Protein AF-A0A813HMQ7-F1 (afdb_monomer_lite)

Radius of gyration: 34.92 Å; chains: 1; bounding box: 78×95×83 Å

InterPro domains:
  IPR036861 Endochitinase-like superfamily [SSF57016] (197-220)

pLDDT: mean 79.93, std 20.36, range [32.44, 97.94]

Foldseek 3Di:
DDDDDDDDDDDDDPVVVVVVVVVVVVVVVVVVVCVVDVPPPPPDDDDPDPDVVVVVVVVVVVVVVVVVVVVVVVVVVVVVVVVVVVVVVVVVVVVVVVVVVVVVVPDDDDDDDDDDDDDDDDDDDDDDDDPDPPPPPPPDDPVNVVVVLVVLVVVVCVQQVQDPVVRDGHLAGPVQFWAVPGQADPVRHTRAADQQFAFQKQAPVRGTGDDCNRPVDPRMDGCVVFWDKAWDFKAFDFAQFAAPAFQFFQFLDDPSRSQVVLSVDNQAGQKKKAFPVCSRVGITGHGHPTDTDPDGHNRITIIGTDIDIGGDPDPPD

Sequence (317 aa):
MSMPVSAGCPRPGFRSFVALAAFMLLSVTWMVRQMANPEQSAGAFGGSLQSVDRALVELALERYKSLSRNVTARVGAAEKALQELQRRQAEVQKQTLAQQKAQSQLAPQPPQQPQEEKAGSGVAEDPDGGDQGADDEPEETDEERAKRQEAEEQEQRSLIHYEESSKKFRRWRGDYKCGDRVPLLPDAEAVECEPGFAAPCCSALGWCGRSAAHCSCEMCTDYRSKVQISFQSVKLVSEFRECETIAEHLGELEPEACARKAMETPQCGRNIMYSKDYPHWGCRCCALDTPAGDDEKPSWNVYEYQVAVEPLAQDAS

Structure (mmCIF, N/CA/C/O backbone):
data_AF-A0A813HMQ7-F1
#
_entry.id   AF-A0A813HMQ7-F1
#
loop_
_atom_site.group_PDB
_atom_site.id
_atom_site.type_symbol
_atom_site.label_atom_id
_atom_site.label_alt_id
_atom_site.label_comp_id
_atom_site.label_asym_id
_atom_site.label_entity_id
_atom_site.label_seq_id
_atom_site.pdbx_PDB_ins_code
_atom_site.Cartn_x
_atom_site.Cartn_y
_atom_site.Cartn_z
_atom_site.occupancy
_atom_site.B_iso_or_equiv
_atom_site.auth_seq_id
_atom_site.auth_comp_id
_atom_site.auth_asym_id
_atom_site.auth_atom_id
_atom_site.pdbx_PDB_model_num
ATOM 1 N N . MET A 1 1 ? -57.328 -39.505 35.390 1.00 41.59 1 MET A N 1
ATOM 2 C CA . MET A 1 1 ? -56.371 -39.812 34.308 1.00 41.59 1 MET A CA 1
ATOM 3 C C . MET A 1 1 ? -55.142 -40.401 34.970 1.00 41.59 1 MET A C 1
ATOM 5 O O . MET A 1 1 ? -54.502 -39.719 35.757 1.00 41.59 1 MET A O 1
ATOM 9 N N . SER A 1 2 ? -54.946 -41.700 34.781 1.00 36.22 2 SER A N 1
ATOM 10 C CA . SER A 1 2 ? -53.966 -42.522 35.493 1.00 36.22 2 SER A CA 1
ATOM 11 C C . SER A 1 2 ? -52.613 -42.473 34.785 1.00 36.22 2 SER A C 1
AT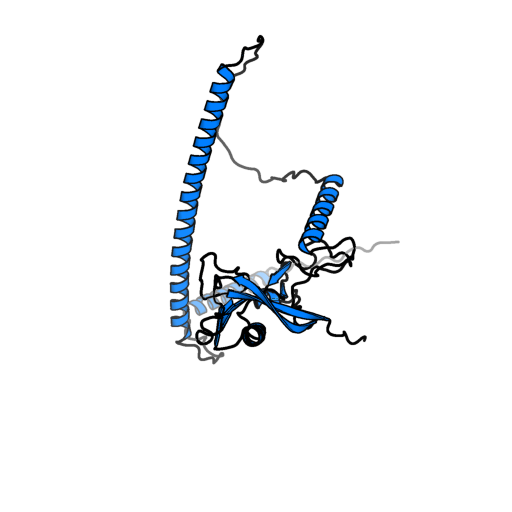OM 13 O O . SER A 1 2 ? -52.567 -42.603 33.565 1.00 36.22 2 SER A O 1
ATOM 15 N N . MET A 1 3 ? -51.523 -42.308 35.536 1.00 36.47 3 MET A N 1
ATOM 16 C CA . MET A 1 3 ? -50.158 -42.481 35.026 1.00 36.47 3 MET A CA 1
ATOM 17 C C . MET A 1 3 ? -49.743 -43.960 35.093 1.00 36.47 3 MET A C 1
ATOM 19 O O . MET A 1 3 ? -50.083 -44.622 36.077 1.00 36.47 3 MET A O 1
ATOM 23 N N . PRO A 1 4 ? -49.003 -44.493 34.104 1.00 51.09 4 PRO A N 1
ATOM 24 C CA . PRO A 1 4 ? -48.442 -45.834 34.186 1.00 51.09 4 PRO A CA 1
ATOM 25 C C . PRO A 1 4 ? -47.066 -45.854 34.869 1.00 51.09 4 PRO A C 1
ATOM 27 O O . PRO A 1 4 ? -46.258 -44.935 34.746 1.00 51.09 4 PRO A O 1
ATOM 30 N N . VAL A 1 5 ? -46.825 -46.960 35.572 1.00 44.75 5 VAL A N 1
ATOM 31 C CA . VAL A 1 5 ? -45.614 -47.323 36.316 1.00 44.75 5 VAL A CA 1
ATOM 32 C C . VAL A 1 5 ? -44.798 -48.364 35.526 1.00 44.75 5 VAL A C 1
ATOM 34 O O . VAL A 1 5 ? -45.372 -49.307 34.997 1.00 44.75 5 VAL A O 1
ATOM 37 N N . SER A 1 6 ? -43.465 -48.213 35.583 1.00 44.56 6 SER A N 1
ATOM 38 C CA . SER A 1 6 ? -42.361 -49.190 35.407 1.00 44.56 6 SER A CA 1
ATOM 39 C C . SER A 1 6 ? -42.066 -49.883 34.066 1.00 44.56 6 SER A C 1
ATOM 41 O O . SER A 1 6 ? -42.862 -50.659 33.553 1.00 44.56 6 SER A O 1
ATOM 43 N N . ALA A 1 7 ? -40.780 -49.822 33.686 1.00 41.97 7 ALA A N 1
ATOM 44 C CA . ALA A 1 7 ? -39.969 -51.009 33.378 1.00 41.97 7 ALA A CA 1
ATOM 45 C C . ALA A 1 7 ? -38.485 -50.741 33.718 1.00 41.97 7 ALA A C 1
ATOM 47 O O . ALA A 1 7 ? -37.884 -49.797 33.211 1.00 41.97 7 ALA A O 1
ATOM 48 N N . GLY A 1 8 ? -37.909 -51.545 34.620 1.00 41.19 8 GLY A N 1
ATOM 49 C CA . GLY A 1 8 ? -36.503 -51.474 35.029 1.00 41.19 8 GLY A CA 1
ATOM 50 C C . GLY A 1 8 ? -35.562 -52.222 34.078 1.00 41.19 8 GLY A C 1
ATOM 51 O O . GLY A 1 8 ? -35.924 -53.254 33.518 1.00 41.19 8 GLY A O 1
ATOM 52 N N . CYS A 1 9 ? -34.337 -51.714 33.924 1.00 38.69 9 CYS A N 1
ATOM 53 C CA . CYS A 1 9 ? -33.264 -52.361 33.162 1.00 38.69 9 CYS A CA 1
ATOM 54 C C . CYS A 1 9 ? -32.618 -53.532 33.938 1.00 38.69 9 CYS A C 1
ATOM 56 O O . CYS A 1 9 ? -32.376 -53.407 35.143 1.00 38.69 9 CYS A O 1
ATOM 58 N N . PRO A 1 10 ? -32.264 -54.648 33.269 1.00 52.12 10 PRO A N 1
ATOM 59 C CA . PRO A 1 10 ? -31.581 -55.776 33.897 1.00 52.12 10 PRO A CA 1
ATOM 60 C C . PRO A 1 10 ? -30.082 -55.496 34.103 1.00 52.12 10 PRO A C 1
ATOM 62 O O . PRO A 1 10 ? -29.404 -54.947 33.235 1.00 52.12 10 PRO A O 1
ATOM 65 N N . ARG A 1 11 ? -29.544 -55.918 35.256 1.00 54.97 11 ARG A N 1
ATOM 66 C CA . ARG A 1 11 ? -28.102 -55.887 35.556 1.00 54.97 11 ARG A CA 1
ATOM 67 C C . ARG A 1 11 ? -27.363 -57.000 34.789 1.00 54.97 11 ARG A C 1
ATOM 69 O O . ARG A 1 11 ? -27.799 -58.150 34.861 1.00 54.97 11 ARG A O 1
ATOM 76 N N . PRO A 1 12 ? -26.235 -56.716 34.113 1.00 47.91 12 PRO A N 1
ATOM 77 C CA . PRO A 1 12 ? -25.454 -57.735 33.418 1.00 47.91 12 PRO A CA 1
ATOM 78 C C . PRO A 1 12 ? -24.676 -58.619 34.406 1.00 47.91 12 PRO A C 1
ATOM 80 O O . PRO A 1 12 ? -24.060 -58.141 35.358 1.00 47.91 12 PRO A O 1
ATOM 83 N N . GLY A 1 13 ? -24.735 -59.933 34.179 1.00 52.22 13 GLY A N 1
ATOM 84 C CA . GLY A 1 13 ? -24.139 -60.952 35.038 1.00 52.22 13 GLY A CA 1
ATOM 85 C C . GLY A 1 13 ? -22.612 -61.058 34.939 1.00 52.22 13 GLY A C 1
ATOM 86 O O . GLY A 1 13 ? -21.992 -60.749 33.923 1.00 52.22 13 GLY A O 1
ATOM 87 N N . PHE A 1 14 ? -22.026 -61.605 36.005 1.00 54.59 14 PHE A N 1
ATOM 88 C CA . PHE A 1 14 ? -20.596 -61.820 36.283 1.00 54.59 14 PHE A CA 1
ATOM 89 C C . PHE A 1 14 ? -19.779 -62.507 35.159 1.00 54.59 14 PHE A C 1
ATOM 91 O O . PHE A 1 14 ? -18.553 -62.448 35.148 1.00 54.59 14 PHE A O 1
ATOM 98 N N . ARG A 1 15 ? -20.437 -63.118 34.164 1.00 52.56 15 ARG A N 1
ATOM 99 C CA . ARG A 1 15 ? -19.788 -63.745 32.999 1.00 52.56 15 ARG A CA 1
ATOM 100 C C . ARG A 1 15 ? -19.230 -62.739 31.977 1.00 52.56 15 ARG A C 1
ATOM 102 O O . ARG A 1 15 ? -18.288 -63.087 31.272 1.00 52.56 15 ARG A O 1
ATOM 109 N N . SER A 1 16 ? -19.727 -61.497 31.935 1.00 52.88 16 SER A N 1
ATOM 110 C CA . SER A 1 16 ? -19.193 -60.456 31.032 1.00 52.88 16 SER A CA 1
ATOM 111 C C . SER A 1 16 ? -17.840 -59.891 31.475 1.00 52.88 16 SER A C 1
ATOM 113 O O . SER A 1 16 ? -17.049 -59.481 30.629 1.00 52.88 16 SER A O 1
ATOM 115 N N . PHE A 1 17 ? -17.530 -59.912 32.775 1.00 51.06 17 PHE A N 1
ATOM 116 C CA . PHE A 1 17 ? -16.261 -59.380 33.286 1.00 51.06 17 PHE A CA 1
ATOM 117 C C . PHE A 1 17 ? -15.058 -60.271 32.945 1.00 51.06 17 PHE A C 1
ATOM 119 O O . PHE A 1 17 ? -13.977 -59.761 32.662 1.00 51.06 17 PHE A O 1
ATOM 126 N N . VAL A 1 18 ? -15.248 -61.593 32.883 1.00 56.41 18 VAL A N 1
ATOM 127 C CA . VAL A 1 18 ? -14.176 -62.539 32.520 1.00 56.41 18 VAL A CA 1
ATOM 128 C C . VAL A 1 18 ? -13.819 -62.436 31.030 1.00 56.41 18 VAL A C 1
ATOM 130 O O . VAL A 1 18 ? -12.646 -62.514 30.669 1.00 56.41 18 VAL A O 1
ATOM 133 N N . ALA A 1 19 ? -14.806 -62.186 30.163 1.00 54.59 19 ALA A N 1
ATOM 134 C CA . ALA A 1 19 ? -14.583 -62.012 28.726 1.00 54.59 19 ALA A CA 1
ATOM 135 C C . ALA A 1 19 ? -13.843 -60.701 28.392 1.00 54.59 19 ALA A C 1
ATOM 137 O O . ALA A 1 19 ? -12.957 -60.697 27.538 1.00 54.59 19 ALA A O 1
ATOM 138 N N . LEU A 1 20 ? -14.153 -59.607 29.099 1.00 56.75 20 LEU A N 1
ATOM 139 C CA . LEU A 1 20 ? -13.466 -58.318 28.936 1.00 56.75 20 LEU A CA 1
ATOM 140 C C . LEU A 1 20 ? -12.012 -58.365 29.427 1.00 56.75 20 LEU A C 1
ATOM 142 O O . LEU A 1 20 ? -11.123 -57.838 28.760 1.00 56.75 20 LEU A O 1
ATOM 146 N N . ALA A 1 21 ? -11.747 -59.050 30.543 1.00 57.91 21 ALA A N 1
ATOM 147 C CA . ALA A 1 21 ? -10.385 -59.227 31.048 1.00 57.91 21 ALA A CA 1
ATOM 148 C C . ALA A 1 21 ? -9.514 -60.072 30.096 1.00 57.91 21 ALA A C 1
ATOM 150 O O . ALA A 1 21 ? -8.348 -59.745 29.874 1.00 57.91 21 ALA A O 1
ATOM 151 N N . ALA A 1 22 ? -10.084 -61.111 29.473 1.00 60.72 22 ALA A N 1
ATOM 152 C CA . ALA A 1 22 ? -9.379 -61.925 28.481 1.00 60.72 22 ALA A CA 1
ATOM 153 C C . ALA A 1 22 ? -9.042 -61.135 27.200 1.00 60.72 22 ALA A C 1
ATOM 155 O O . ALA A 1 22 ? -7.941 -61.274 26.668 1.00 60.72 22 ALA A O 1
ATOM 156 N N . PHE A 1 23 ? -9.942 -60.259 26.738 1.00 64.88 23 PHE A N 1
ATOM 157 C CA . PHE A 1 23 ? -9.689 -59.392 25.580 1.00 64.88 23 PHE A CA 1
ATOM 158 C C . PHE A 1 23 ? -8.594 -58.351 25.844 1.00 64.88 23 PHE A C 1
ATOM 160 O O . PHE A 1 23 ? -7.748 -58.127 24.981 1.00 64.88 23 PHE A O 1
ATOM 167 N N . MET A 1 24 ? -8.565 -57.763 27.043 1.00 67.62 24 MET A N 1
ATOM 168 C CA . MET A 1 24 ? -7.529 -56.798 27.433 1.00 67.62 24 MET A CA 1
ATOM 169 C C . MET A 1 24 ? -6.143 -57.446 27.554 1.00 67.62 24 MET A C 1
ATOM 171 O O . MET A 1 24 ? -5.141 -56.859 27.158 1.00 67.62 24 MET A O 1
ATOM 175 N N . LEU A 1 25 ? -6.056 -58.686 28.043 1.00 67.88 25 LEU A N 1
ATOM 176 C CA . LEU A 1 25 ? -4.776 -59.399 28.119 1.00 67.88 25 LEU A CA 1
ATOM 177 C C . LEU A 1 25 ? -4.261 -59.821 26.730 1.00 67.88 25 LEU A C 1
ATOM 179 O O . LEU A 1 25 ? -3.053 -59.790 26.479 1.00 67.88 25 LEU A O 1
ATOM 183 N N . LEU A 1 26 ? -5.160 -60.158 25.800 1.00 68.62 26 LEU A N 1
ATOM 184 C CA . LEU A 1 26 ? -4.798 -60.475 24.414 1.00 68.62 26 LEU A CA 1
ATOM 185 C C . LEU A 1 26 ? -4.378 -59.230 23.611 1.00 68.62 26 LEU A C 1
ATOM 187 O O . LEU A 1 26 ? -3.449 -59.314 22.809 1.00 68.62 26 LEU A O 1
ATOM 191 N N . SER A 1 27 ? -4.986 -58.063 23.852 1.00 69.50 27 SER A N 1
ATOM 192 C CA . SER A 1 27 ? -4.583 -56.813 23.189 1.00 69.50 27 SER A CA 1
ATOM 193 C C . SER A 1 27 ? -3.235 -56.293 23.694 1.00 69.50 27 SER A C 1
ATOM 195 O O . SER A 1 27 ? -2.399 -55.877 22.890 1.00 69.50 27 SER A O 1
ATOM 197 N N . VAL A 1 28 ? -2.971 -56.396 25.001 1.00 71.56 28 VAL A N 1
ATOM 198 C CA . VAL A 1 28 ? -1.680 -56.005 25.589 1.00 71.56 28 VAL A CA 1
ATOM 199 C C . VAL A 1 28 ? -0.562 -56.937 25.122 1.00 71.56 28 VAL A C 1
ATOM 201 O O . VAL A 1 28 ? 0.505 -56.463 24.744 1.00 71.56 28 VAL A O 1
ATOM 204 N N . THR A 1 29 ? -0.795 -58.251 25.054 1.00 70.75 29 THR A N 1
ATOM 205 C CA . THR A 1 29 ? 0.217 -59.186 24.522 1.00 70.75 29 THR A CA 1
ATOM 206 C C . THR A 1 29 ? 0.468 -58.993 23.024 1.00 70.75 29 THR A C 1
ATOM 208 O O . THR A 1 29 ? 1.610 -59.128 22.584 1.00 70.75 29 THR 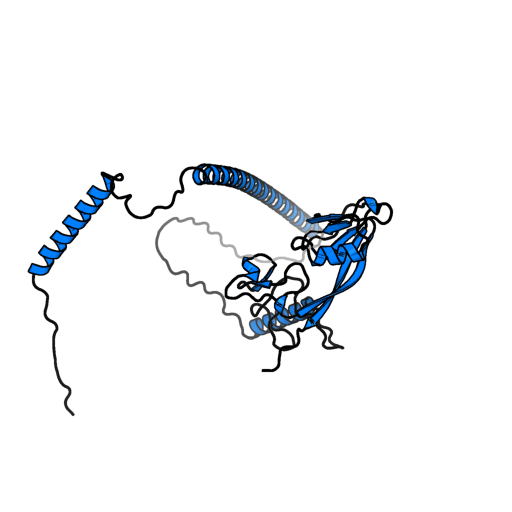A O 1
ATOM 211 N N . TRP A 1 30 ? -0.545 -58.601 22.243 1.00 68.69 30 TRP A N 1
ATOM 212 C CA . TRP A 1 30 ? -0.369 -58.213 20.841 1.00 68.69 30 TRP A CA 1
ATOM 213 C C . TRP A 1 30 ? 0.429 -56.906 20.687 1.00 68.69 30 TRP A C 1
ATOM 215 O O . TRP A 1 30 ? 1.354 -56.857 19.876 1.00 68.69 30 TRP A O 1
ATOM 225 N N . MET A 1 31 ? 0.161 -55.885 21.510 1.00 68.44 31 MET A N 1
ATOM 226 C CA . MET A 1 31 ? 0.939 -54.635 21.520 1.00 68.44 31 MET A CA 1
ATOM 227 C C . MET A 1 31 ? 2.390 -54.846 21.966 1.00 68.44 31 MET A C 1
ATOM 229 O O . MET A 1 31 ? 3.308 -54.328 21.334 1.00 68.44 31 MET A O 1
ATOM 233 N N . VAL A 1 32 ? 2.630 -55.652 23.002 1.00 71.69 32 VAL A N 1
ATOM 234 C CA . VAL A 1 32 ? 3.994 -55.974 23.455 1.00 71.69 32 VAL A CA 1
ATOM 235 C C . VAL A 1 32 ? 4.754 -56.757 22.376 1.00 71.69 32 VAL A C 1
ATOM 237 O O . VAL A 1 32 ? 5.943 -56.526 22.167 1.00 71.69 32 VAL A O 1
ATOM 240 N N . ARG A 1 33 ? 4.071 -57.628 21.620 1.00 66.88 33 ARG A N 1
ATOM 241 C CA . ARG A 1 33 ? 4.670 -58.355 20.490 1.00 66.88 33 ARG A CA 1
ATOM 242 C C . ARG A 1 33 ? 4.968 -57.451 19.286 1.00 66.88 33 ARG A C 1
ATOM 244 O O . ARG A 1 33 ? 5.992 -57.661 18.643 1.00 66.88 33 ARG A O 1
ATOM 251 N N . GLN A 1 34 ? 4.132 -56.443 19.023 1.00 65.00 34 GLN A N 1
ATOM 252 C CA . GLN A 1 34 ? 4.391 -55.383 18.033 1.00 65.00 34 GLN A CA 1
ATOM 253 C C . GLN A 1 34 ? 5.629 -54.549 18.400 1.00 65.00 34 GLN A C 1
ATOM 255 O O . GLN A 1 34 ? 6.440 -54.240 17.534 1.00 65.00 34 GLN A O 1
ATOM 260 N N . MET A 1 35 ? 5.834 -54.245 19.686 1.00 61.34 35 MET A N 1
ATOM 261 C CA . MET A 1 35 ? 7.020 -53.499 20.132 1.00 61.34 35 MET A CA 1
ATOM 262 C C . MET A 1 35 ? 8.314 -54.329 20.108 1.00 61.34 35 MET A C 1
ATOM 264 O O . MET A 1 35 ? 9.398 -53.759 20.030 1.00 61.34 35 MET A O 1
ATOM 268 N N . ALA A 1 36 ? 8.219 -55.663 20.152 1.00 65.19 36 ALA A N 1
ATOM 269 C CA . ALA A 1 36 ? 9.381 -56.553 20.192 1.00 65.19 36 ALA A CA 1
ATOM 270 C C . ALA A 1 36 ? 9.946 -56.940 18.808 1.00 65.19 36 ALA A C 1
ATOM 272 O O . ALA A 1 36 ? 11.076 -57.412 18.747 1.00 65.19 36 ALA A O 1
ATOM 273 N N . ASN A 1 37 ? 9.193 -56.767 17.713 1.00 61.75 37 ASN A N 1
ATOM 274 C CA . ASN A 1 37 ? 9.627 -57.114 16.349 1.00 61.75 37 ASN A CA 1
ATOM 275 C C . ASN A 1 37 ? 9.072 -56.112 15.311 1.00 61.75 37 ASN A C 1
ATOM 277 O O . ASN A 1 37 ? 8.058 -56.398 14.670 1.00 61.75 37 ASN A O 1
ATOM 281 N N . PRO A 1 38 ? 9.722 -54.954 15.099 1.00 54.81 38 PRO A N 1
ATOM 282 C CA . PRO A 1 38 ? 9.243 -53.936 14.159 1.00 54.81 38 PRO A CA 1
ATOM 283 C C . PRO A 1 38 ? 9.469 -54.284 12.672 1.00 54.81 38 PRO A C 1
ATOM 285 O O . PRO A 1 38 ? 9.012 -53.552 11.800 1.00 54.81 38 PRO A O 1
ATOM 288 N N . GLU A 1 39 ? 10.144 -55.392 12.346 1.00 54.84 39 GLU A N 1
ATOM 289 C CA . GLU A 1 39 ? 10.540 -55.722 10.964 1.00 54.84 39 GLU A CA 1
ATOM 290 C C . GLU A 1 39 ? 9.496 -56.488 10.123 1.00 54.84 39 GLU A C 1
ATOM 292 O O . GLU A 1 39 ? 9.767 -56.792 8.964 1.00 54.84 39 GLU A O 1
ATOM 297 N N . GLN A 1 40 ? 8.293 -56.794 10.633 1.00 53.44 40 GLN A N 1
ATOM 298 C CA . GLN A 1 40 ? 7.313 -57.617 9.886 1.00 53.44 40 GLN A CA 1
ATOM 299 C C . GLN A 1 40 ? 5.935 -56.990 9.612 1.00 53.44 40 GLN A C 1
ATOM 301 O O . GLN A 1 40 ? 5.053 -57.680 9.106 1.00 53.44 40 GLN A O 1
ATOM 306 N N . SER A 1 41 ? 5.736 -55.688 9.837 1.00 50.88 41 SER A N 1
ATOM 307 C CA . SER A 1 41 ? 4.487 -54.998 9.450 1.00 50.88 41 SER A CA 1
ATOM 308 C C . SER A 1 41 ? 4.635 -54.001 8.295 1.00 50.88 41 SER A C 1
ATOM 310 O O . SER A 1 41 ? 3.717 -53.228 8.026 1.00 50.88 41 SER A O 1
ATOM 312 N N . ALA A 1 42 ? 5.756 -54.023 7.570 1.00 48.50 42 ALA A N 1
ATOM 313 C CA . ALA A 1 42 ? 5.937 -53.252 6.341 1.00 48.50 42 ALA A CA 1
ATOM 314 C C . ALA A 1 42 ? 5.435 -54.054 5.130 1.00 48.50 42 ALA A C 1
ATOM 316 O O . ALA A 1 42 ? 6.207 -54.622 4.363 1.00 48.50 42 ALA A O 1
ATOM 317 N N . GLY A 1 43 ? 4.116 -54.131 4.973 1.00 47.44 43 GLY A N 1
ATOM 318 C CA . GLY A 1 43 ? 3.501 -54.857 3.867 1.00 47.44 43 GLY A CA 1
ATOM 319 C C . GLY A 1 43 ? 2.134 -54.307 3.503 1.00 47.44 43 GLY A C 1
ATOM 320 O O . GLY A 1 43 ? 1.161 -55.023 3.683 1.00 47.44 43 GLY A O 1
ATOM 321 N N . ALA A 1 44 ? 2.076 -53.044 3.053 1.00 46.56 44 ALA A N 1
ATOM 322 C CA . ALA A 1 44 ? 1.104 -52.514 2.076 1.00 46.56 44 ALA A CA 1
ATOM 323 C C . ALA A 1 44 ? 1.079 -50.970 2.047 1.00 46.56 44 ALA A C 1
ATOM 325 O O . ALA A 1 44 ? 0.029 -50.380 2.225 1.00 46.56 44 ALA A O 1
ATOM 326 N N . PHE A 1 45 ? 2.205 -50.296 1.810 1.00 37.88 45 PHE A N 1
ATOM 327 C CA . PHE A 1 45 ? 2.214 -48.957 1.198 1.00 37.88 45 PHE A CA 1
ATOM 328 C C . PHE A 1 45 ? 3.545 -48.807 0.460 1.00 37.88 45 PHE A C 1
ATOM 330 O O . PHE A 1 45 ? 4.577 -48.479 1.038 1.00 37.88 45 PHE A O 1
ATOM 337 N N . GLY A 1 46 ? 3.533 -49.154 -0.827 1.00 42.94 46 GLY A N 1
ATOM 338 C CA . GLY A 1 46 ? 4.649 -48.907 -1.728 1.00 42.94 46 GLY A CA 1
ATOM 339 C C . GLY A 1 46 ? 4.704 -47.422 -2.068 1.00 42.94 46 GLY A C 1
ATOM 340 O O . GLY A 1 46 ? 3.951 -46.956 -2.914 1.00 42.94 46 GLY A O 1
ATOM 341 N N . GLY A 1 47 ? 5.593 -46.697 -1.398 1.00 37.66 47 GLY A N 1
ATOM 342 C CA . GLY A 1 47 ? 5.968 -45.326 -1.716 1.00 37.66 47 GLY A CA 1
ATOM 343 C C . GLY A 1 47 ? 7.428 -45.127 -1.336 1.00 37.66 47 GLY A C 1
ATOM 344 O O . GLY A 1 47 ? 7.758 -44.977 -0.165 1.00 37.66 47 GLY A O 1
ATOM 345 N N . SER A 1 48 ? 8.305 -45.206 -2.332 1.00 52.59 48 SER A N 1
ATOM 346 C CA . SER A 1 48 ? 9.746 -44.986 -2.219 1.00 52.59 48 SER A CA 1
ATOM 347 C C . SER A 1 48 ? 10.037 -43.568 -1.718 1.00 52.59 48 SER A C 1
ATOM 349 O O . SER A 1 48 ? 10.022 -42.623 -2.502 1.00 52.59 48 SER A O 1
ATOM 351 N N . LEU A 1 49 ? 10.321 -43.424 -0.424 1.00 50.62 49 LEU A N 1
ATOM 352 C CA . LEU A 1 49 ? 10.733 -42.166 0.202 1.00 50.62 49 LEU A CA 1
ATOM 353 C C . LEU A 1 49 ? 11.921 -42.434 1.137 1.00 50.62 49 LEU A C 1
ATOM 355 O O . LEU A 1 49 ? 11.816 -42.367 2.357 1.00 50.62 49 LEU A O 1
ATOM 359 N N . GLN A 1 50 ? 13.056 -42.860 0.581 1.00 60.97 50 GLN A N 1
ATOM 360 C CA . GLN A 1 50 ? 14.251 -43.131 1.383 1.00 60.97 50 GLN A CA 1
ATOM 361 C C . GLN A 1 50 ? 15.504 -42.594 0.697 1.00 60.97 50 GLN A C 1
ATOM 363 O O . GLN A 1 50 ? 16.121 -43.252 -0.135 1.00 60.97 50 GLN A O 1
ATOM 368 N N . SER A 1 51 ? 15.833 -41.344 1.038 1.00 57.47 51 SER A N 1
ATOM 369 C CA . SER A 1 51 ? 17.190 -40.842 1.357 1.00 57.47 51 SER A CA 1
ATOM 370 C C . SER A 1 51 ? 17.256 -39.312 1.277 1.00 57.47 51 SER A C 1
ATOM 372 O O . SER A 1 51 ? 17.982 -38.697 2.055 1.00 57.47 51 SER A O 1
ATOM 374 N N . VAL A 1 52 ? 16.453 -38.692 0.405 1.00 56.56 52 VAL A N 1
ATOM 375 C CA . VAL A 1 52 ? 16.474 -37.238 0.160 1.00 56.56 52 VAL A CA 1
ATOM 376 C C . VAL A 1 52 ? 15.855 -36.436 1.322 1.00 56.56 52 VAL A C 1
ATOM 378 O O . VAL A 1 52 ? 16.348 -35.359 1.648 1.00 56.56 52 VAL A O 1
ATOM 381 N N . ASP A 1 53 ? 14.866 -36.985 2.035 1.00 67.25 53 ASP A N 1
ATOM 382 C CA . ASP A 1 53 ? 14.179 -36.270 3.126 1.00 67.25 53 ASP A CA 1
ATOM 383 C C . ASP A 1 53 ? 14.994 -36.122 4.411 1.00 67.25 53 ASP A C 1
ATOM 385 O O . ASP A 1 53 ? 14.898 -35.104 5.090 1.00 67.25 53 ASP A O 1
ATOM 389 N N . ARG A 1 54 ? 15.837 -37.098 4.765 1.00 75.25 54 ARG A N 1
ATOM 390 C CA . ARG A 1 54 ? 16.571 -37.042 6.040 1.00 75.25 54 ARG A CA 1
ATOM 391 C C . ARG A 1 54 ? 17.627 -35.937 6.041 1.00 75.25 54 ARG A C 1
ATOM 393 O O . ARG A 1 54 ? 17.725 -35.192 7.010 1.00 75.25 54 ARG A O 1
ATOM 400 N N . ALA A 1 55 ? 18.358 -35.796 4.937 1.00 80.31 55 ALA A N 1
ATOM 401 C CA . ALA A 1 55 ? 19.351 -34.737 4.777 1.00 80.31 55 ALA A CA 1
ATOM 402 C C . ALA A 1 55 ? 18.698 -33.344 4.736 1.00 80.31 55 ALA A C 1
ATOM 404 O O . ALA A 1 55 ? 19.226 -32.396 5.317 1.00 80.31 55 ALA A O 1
ATOM 405 N N . LEU A 1 56 ? 17.525 -33.221 4.103 1.00 84.06 56 LEU A N 1
ATOM 406 C CA . LEU A 1 56 ? 16.767 -31.971 4.068 1.00 84.06 56 LEU A CA 1
ATOM 407 C C . LEU A 1 56 ? 16.240 -31.583 5.458 1.00 84.06 56 LEU A C 1
ATOM 409 O O . LEU A 1 56 ? 16.331 -30.419 5.846 1.00 84.06 56 LEU A O 1
ATOM 413 N N . VAL A 1 57 ? 15.739 -32.555 6.223 1.00 86.25 57 VAL A N 1
ATOM 414 C CA . VAL A 1 57 ? 15.274 -32.351 7.602 1.00 86.25 57 VAL A CA 1
ATOM 415 C C . VAL A 1 57 ? 16.434 -31.977 8.528 1.00 86.25 57 VAL A C 1
ATOM 417 O O . VAL A 1 57 ? 16.294 -31.053 9.326 1.00 86.25 57 VAL A O 1
ATOM 420 N N . GLU A 1 58 ? 17.596 -32.622 8.402 1.00 89.62 58 GLU A N 1
ATOM 421 C CA . GLU A 1 58 ? 18.793 -32.273 9.181 1.00 89.62 58 GLU A CA 1
ATOM 422 C C . GLU A 1 58 ? 19.299 -30.858 8.844 1.00 89.62 58 GLU A C 1
ATOM 424 O O . GLU A 1 58 ? 19.597 -30.077 9.752 1.00 89.62 58 GLU A O 1
ATOM 429 N N . LEU A 1 59 ? 19.297 -30.471 7.563 1.00 88.50 59 LEU A N 1
ATOM 430 C CA . LEU A 1 59 ? 19.648 -29.114 7.132 1.00 88.50 59 LEU A CA 1
ATOM 431 C C . LEU A 1 59 ? 18.648 -28.064 7.648 1.00 88.50 59 LEU A C 1
ATOM 433 O O . LEU A 1 59 ? 19.048 -26.991 8.112 1.00 88.50 59 LEU A O 1
ATOM 437 N N . ALA A 1 60 ? 17.349 -28.369 7.601 1.00 90.50 60 ALA A N 1
ATOM 438 C CA . ALA A 1 60 ? 16.303 -27.503 8.137 1.00 90.50 60 ALA A CA 1
ATOM 439 C C . ALA A 1 60 ? 16.435 -27.331 9.660 1.00 90.50 60 ALA A C 1
ATOM 441 O O . ALA A 1 60 ? 16.294 -26.215 10.168 1.00 90.50 60 ALA A O 1
ATOM 442 N N . LEU A 1 61 ? 16.776 -28.403 10.380 1.00 93.81 61 LEU A N 1
ATOM 443 C CA . LEU A 1 61 ? 16.994 -28.382 11.825 1.00 93.81 61 LEU A CA 1
ATOM 444 C C . LEU A 1 61 ? 18.214 -27.528 12.203 1.00 93.81 61 LEU A C 1
ATOM 446 O O . LEU A 1 61 ? 18.142 -26.745 13.150 1.00 93.81 61 LEU A O 1
ATOM 450 N N . GLU A 1 62 ? 19.320 -27.625 11.462 1.00 94.19 62 GLU A N 1
ATOM 451 C CA . GLU A 1 62 ? 20.502 -26.785 11.702 1.00 94.19 62 GLU A CA 1
ATOM 452 C C . GLU A 1 62 ? 20.227 -25.304 11.415 1.00 94.19 62 GLU A C 1
ATOM 454 O O . GLU A 1 62 ? 20.606 -24.433 12.209 1.00 94.19 62 GLU A O 1
ATOM 459 N N . ARG A 1 63 ? 19.474 -24.999 10.350 1.00 91.06 63 ARG A N 1
ATOM 460 C CA . ARG A 1 63 ? 19.018 -23.627 10.080 1.00 91.06 63 ARG A CA 1
ATOM 461 C C . ARG A 1 63 ? 18.126 -23.104 11.206 1.00 91.06 63 ARG A C 1
ATOM 463 O O . ARG A 1 63 ? 18.323 -21.976 11.658 1.00 91.06 63 ARG A O 1
ATOM 470 N N . TYR A 1 64 ? 17.198 -23.926 11.695 1.00 93.69 64 TYR A N 1
ATOM 471 C CA . TYR A 1 64 ? 16.319 -23.576 12.809 1.00 93.69 64 TYR A CA 1
ATOM 472 C C . TYR A 1 64 ? 17.105 -23.320 14.105 1.00 93.69 64 TYR A C 1
ATOM 474 O O . TYR A 1 64 ? 16.898 -22.294 14.750 1.00 93.69 64 TYR A O 1
ATOM 482 N N . LYS A 1 65 ? 18.076 -24.177 14.449 1.00 95.38 65 LYS A N 1
ATOM 483 C CA . LYS A 1 65 ? 18.967 -23.979 15.610 1.00 95.38 65 LYS A CA 1
ATOM 484 C C . LYS A 1 65 ? 19.811 -22.710 15.497 1.00 95.38 65 LYS A C 1
ATOM 486 O O . LYS A 1 65 ? 20.058 -22.029 16.491 1.00 95.38 65 LYS A O 1
ATOM 491 N N . SER A 1 66 ? 20.303 -22.387 14.302 1.00 91.81 66 SER A N 1
ATOM 492 C CA . SER A 1 66 ? 21.056 -21.148 14.097 1.00 91.81 66 SER A CA 1
ATOM 493 C C . SER A 1 66 ? 20.167 -19.918 14.262 1.00 91.81 66 SER A C 1
ATOM 495 O O . SER A 1 66 ? 20.590 -18.936 14.874 1.00 91.81 66 SER A O 1
ATOM 497 N N . LEU A 1 67 ? 18.935 -19.982 13.752 1.00 93.62 67 LEU A N 1
ATOM 498 C CA . LEU A 1 67 ? 17.960 -18.909 13.900 1.00 93.62 67 LEU A CA 1
ATOM 499 C C . LEU A 1 67 ? 17.589 -18.713 15.372 1.00 93.62 67 LEU A C 1
ATOM 501 O O . LEU A 1 67 ? 17.648 -17.586 15.855 1.00 93.62 67 LEU A O 1
ATOM 505 N N . SER A 1 68 ? 17.293 -19.792 16.102 1.00 91.06 68 SER A N 1
ATOM 506 C CA . SER A 1 68 ? 16.920 -19.707 17.517 1.00 91.06 68 SER A CA 1
ATOM 507 C C . SER A 1 68 ? 18.043 -19.118 18.368 1.00 91.06 68 SER A C 1
ATOM 509 O O . SER A 1 68 ? 17.787 -18.200 19.139 1.00 91.06 68 SER A O 1
ATOM 511 N N . ARG A 1 69 ? 19.304 -19.520 18.152 1.00 93.06 69 ARG A N 1
ATOM 512 C CA . ARG A 1 69 ? 20.461 -18.900 18.827 1.00 93.06 69 ARG A CA 1
ATOM 513 C C . ARG A 1 69 ? 20.583 -17.402 18.537 1.00 93.06 69 ARG A C 1
ATOM 515 O O . ARG A 1 69 ? 20.888 -16.636 19.448 1.00 93.06 69 ARG A O 1
ATOM 522 N N . ASN A 1 70 ? 20.340 -16.975 17.295 1.00 93.75 70 ASN A N 1
ATOM 523 C CA . ASN A 1 70 ? 20.389 -15.556 16.931 1.00 93.75 70 ASN A CA 1
ATOM 524 C C . ASN A 1 70 ? 19.255 -14.768 17.604 1.00 93.75 70 ASN A C 1
ATOM 526 O O . ASN A 1 70 ? 19.498 -13.703 18.166 1.00 93.75 70 ASN A O 1
ATOM 530 N N . VAL A 1 71 ? 18.040 -15.325 17.612 1.00 95.81 71 VAL A N 1
ATOM 531 C CA . VAL A 1 71 ? 16.879 -14.731 18.287 1.00 95.81 71 VAL A CA 1
ATOM 532 C C . VAL A 1 71 ? 17.134 -14.613 19.788 1.00 95.81 71 VAL A C 1
ATOM 534 O O . VAL A 1 71 ? 16.995 -13.521 20.327 1.00 95.81 71 VAL A O 1
ATOM 537 N N . THR A 1 72 ? 17.600 -15.672 20.455 1.00 94.69 72 THR A N 1
ATOM 538 C CA . THR A 1 72 ? 17.932 -15.630 21.888 1.00 94.69 72 THR A CA 1
ATOM 539 C C . THR A 1 72 ? 19.002 -14.582 22.196 1.00 94.69 72 THR A C 1
ATOM 541 O O . THR A 1 72 ? 18.876 -13.851 23.175 1.00 94.69 72 THR A O 1
ATOM 544 N N . ALA A 1 73 ? 20.028 -14.446 21.348 1.00 92.88 73 ALA A N 1
ATOM 545 C CA . ALA A 1 73 ? 21.052 -13.417 21.526 1.00 92.88 73 ALA A CA 1
ATOM 546 C C . ALA A 1 73 ? 20.479 -11.995 21.393 1.00 92.88 73 ALA A C 1
ATOM 548 O O . ALA A 1 73 ? 20.826 -11.118 22.185 1.00 92.88 73 ALA A O 1
ATOM 549 N N . ARG A 1 74 ? 19.577 -11.767 20.428 1.00 94.44 74 ARG A N 1
ATOM 550 C CA . ARG A 1 74 ? 18.904 -10.472 20.237 1.00 94.44 74 ARG A CA 1
ATOM 551 C C . ARG A 1 74 ? 17.961 -10.141 21.387 1.00 94.44 74 ARG A C 1
ATOM 553 O O . ARG A 1 74 ? 17.994 -9.013 21.865 1.00 94.44 74 ARG A O 1
ATOM 560 N N . VAL A 1 75 ? 17.178 -11.112 21.855 1.00 97.00 75 VAL A N 1
ATOM 561 C CA . VAL A 1 75 ? 16.282 -10.941 23.009 1.00 97.00 75 VAL A CA 1
ATOM 562 C C . VAL A 1 75 ? 17.095 -10.606 24.257 1.00 97.00 75 VAL A C 1
ATOM 564 O O . VAL A 1 75 ? 16.833 -9.588 24.886 1.00 97.00 75 VAL A O 1
ATOM 567 N N . GLY A 1 76 ? 18.164 -11.352 24.548 1.00 95.94 76 GLY A N 1
ATOM 568 C CA . GLY A 1 76 ? 19.029 -11.051 25.693 1.00 95.94 76 GLY A CA 1
ATOM 569 C C . GLY A 1 76 ? 19.743 -9.694 25.589 1.00 95.94 76 GLY A C 1
ATOM 570 O O . GLY A 1 76 ? 19.976 -9.033 26.601 1.00 95.94 76 GLY A O 1
ATOM 571 N N . ALA A 1 77 ? 20.086 -9.241 24.379 1.00 94.69 77 ALA A N 1
ATOM 572 C CA . ALA A 1 77 ? 20.623 -7.896 24.168 1.00 94.69 77 ALA A CA 1
ATOM 573 C C . ALA A 1 77 ? 19.554 -6.812 24.397 1.00 94.69 77 ALA A C 1
ATOM 575 O O . ALA A 1 77 ? 19.842 -5.800 25.037 1.00 94.69 77 ALA A O 1
ATOM 576 N N . ALA A 1 78 ? 18.327 -7.042 23.924 1.00 95.50 78 ALA A N 1
ATOM 577 C CA . ALA A 1 78 ? 17.195 -6.144 24.120 1.00 95.50 78 ALA A CA 1
ATOM 578 C C . ALA A 1 78 ? 16.803 -6.034 25.602 1.00 95.50 78 ALA A C 1
ATOM 580 O O . ALA A 1 78 ? 16.615 -4.925 26.095 1.00 95.50 78 ALA A O 1
ATOM 581 N N . GLU A 1 79 ? 16.771 -7.148 26.337 1.00 97.94 79 GLU A N 1
ATOM 582 C CA . GLU A 1 79 ? 16.513 -7.169 27.784 1.00 97.94 79 GLU A CA 1
ATOM 583 C C . GLU A 1 79 ? 17.543 -6.337 28.555 1.00 97.94 79 GLU A C 1
ATOM 585 O O . GLU A 1 79 ? 17.180 -5.515 29.397 1.00 97.94 79 GLU A O 1
ATOM 590 N N . LYS A 1 80 ? 18.835 -6.486 28.232 1.00 97.50 80 LYS A N 1
ATOM 591 C CA . LYS A 1 80 ? 19.900 -5.680 28.851 1.00 97.50 80 LYS A CA 1
ATOM 592 C C . LYS A 1 80 ? 19.769 -4.195 28.518 1.00 97.50 80 LYS A C 1
ATOM 594 O O . LYS A 1 80 ? 19.944 -3.359 29.402 1.00 97.50 80 LYS A O 1
ATOM 599 N N . ALA A 1 81 ? 19.456 -3.861 27.266 1.00 95.62 81 ALA A N 1
ATOM 600 C CA . ALA A 1 81 ? 19.234 -2.478 26.854 1.00 95.62 81 ALA A CA 1
ATOM 601 C C . ALA A 1 81 ? 18.024 -1.859 27.573 1.00 95.62 81 ALA A C 1
ATOM 603 O O . ALA A 1 81 ? 18.087 -0.708 28.004 1.00 95.62 81 ALA A O 1
ATOM 604 N N . LEU A 1 82 ? 16.955 -2.635 27.765 1.00 97.31 82 LEU A N 1
ATOM 605 C CA . LEU A 1 82 ? 15.768 -2.205 28.497 1.00 97.31 82 LEU A CA 1
ATOM 606 C C . LEU A 1 82 ? 16.076 -1.958 29.979 1.00 97.31 82 LEU A C 1
ATOM 608 O O . LEU A 1 82 ? 15.690 -0.919 30.511 1.00 97.31 82 LEU A O 1
ATOM 612 N N . GLN A 1 83 ? 16.820 -2.857 30.629 1.00 97.25 83 GLN A N 1
ATOM 613 C CA . GLN A 1 83 ? 17.261 -2.661 32.016 1.00 97.25 83 GLN A CA 1
ATOM 614 C C . GLN A 1 83 ? 18.118 -1.398 32.172 1.00 97.25 83 GLN A C 1
ATOM 616 O O . GLN A 1 83 ? 17.941 -0.640 33.126 1.00 97.25 83 GLN A O 1
ATOM 621 N N . GLU A 1 84 ? 19.025 -1.135 31.232 1.00 97.38 84 GLU A N 1
ATOM 622 C CA . GLU A 1 84 ? 19.846 0.079 31.237 1.00 97.38 84 GLU A CA 1
ATOM 623 C C . GLU A 1 84 ? 18.994 1.347 31.061 1.00 97.38 84 GLU A C 1
ATOM 625 O O . GLU A 1 84 ? 19.171 2.323 31.793 1.00 97.38 84 GLU A O 1
ATOM 630 N N . LEU A 1 85 ? 18.020 1.331 30.147 1.00 96.56 85 LEU A N 1
ATOM 631 C CA . LEU A 1 85 ? 17.079 2.441 29.968 1.00 96.56 85 LEU A CA 1
ATOM 632 C C . LEU A 1 85 ? 16.259 2.704 31.233 1.00 96.56 85 LEU A C 1
ATOM 634 O O . LEU A 1 85 ? 16.141 3.858 31.646 1.00 96.56 85 LEU A O 1
ATOM 638 N N . GLN A 1 86 ? 15.756 1.656 31.886 1.00 96.81 86 GLN A N 1
ATOM 639 C CA . GLN A 1 86 ? 15.026 1.782 33.148 1.00 96.81 86 GLN A CA 1
ATOM 640 C C . GLN A 1 86 ? 15.892 2.412 34.247 1.00 96.81 86 GLN A C 1
ATOM 642 O O . GLN A 1 86 ? 15.424 3.289 34.975 1.00 96.81 86 GLN A O 1
ATOM 647 N N . ARG A 1 87 ? 17.174 2.031 34.348 1.00 97.31 87 ARG A N 1
ATOM 648 C CA . ARG A 1 87 ? 18.107 2.648 35.309 1.00 97.31 87 ARG A CA 1
ATOM 649 C C . ARG A 1 87 ? 18.317 4.130 35.022 1.00 97.31 87 ARG A C 1
ATOM 651 O O . ARG A 1 87 ? 18.229 4.933 35.949 1.00 97.31 87 ARG A O 1
ATOM 658 N N . ARG A 1 88 ? 18.511 4.506 33.755 1.00 96.88 88 ARG A N 1
ATOM 659 C CA . ARG A 1 88 ? 18.653 5.916 33.353 1.00 96.88 88 ARG A CA 1
ATOM 660 C C . ARG A 1 88 ? 17.395 6.724 33.638 1.00 96.88 88 ARG A C 1
ATOM 662 O O . ARG A 1 88 ? 17.493 7.832 34.153 1.00 96.88 88 ARG A O 1
ATOM 669 N N . GLN A 1 89 ? 16.218 6.170 33.358 1.00 96.50 89 GLN A N 1
ATOM 670 C CA . GLN A 1 89 ? 14.948 6.816 33.688 1.00 96.50 89 GLN A CA 1
ATOM 671 C C . GLN A 1 89 ? 14.802 7.024 35.199 1.00 96.50 89 GLN A C 1
ATOM 673 O O . GLN A 1 89 ? 14.435 8.116 35.626 1.00 96.50 89 GLN A O 1
ATOM 678 N N . ALA A 1 90 ? 15.166 6.029 36.014 1.00 96.44 90 ALA A N 1
ATOM 679 C CA . ALA A 1 90 ? 15.151 6.157 37.469 1.00 96.44 90 ALA A CA 1
ATOM 680 C C . ALA A 1 90 ? 16.151 7.212 37.980 1.00 96.44 90 ALA A C 1
ATOM 682 O O . ALA A 1 90 ? 15.858 7.931 38.938 1.00 96.44 90 ALA A O 1
ATOM 683 N N . GLU A 1 91 ? 17.325 7.336 37.357 1.00 96.06 91 GLU A N 1
ATOM 684 C CA . GLU A 1 91 ? 18.301 8.386 37.676 1.00 96.06 91 GLU A CA 1
ATOM 685 C C . GLU A 1 91 ? 17.788 9.779 37.308 1.00 96.06 91 GLU A C 1
ATOM 687 O O . GLU A 1 91 ? 17.837 10.680 38.148 1.00 96.06 91 GLU A O 1
ATOM 692 N N . VAL A 1 92 ? 17.231 9.944 36.104 1.00 95.88 92 VAL A N 1
ATOM 693 C CA . VAL A 1 92 ? 16.603 11.200 35.669 1.00 95.88 92 VAL A CA 1
ATOM 694 C C . VAL A 1 92 ? 15.469 11.573 36.618 1.00 95.88 92 VAL A C 1
ATOM 696 O O . VAL A 1 92 ? 15.442 12.692 37.119 1.00 95.88 92 VAL A O 1
ATOM 699 N N . GLN A 1 93 ? 14.593 10.629 36.966 1.00 94.88 93 GLN A N 1
ATOM 700 C CA . GLN A 1 93 ? 13.490 10.868 37.896 1.00 94.88 93 GLN A CA 1
ATOM 701 C C . GLN A 1 93 ? 13.991 11.303 39.281 1.00 94.88 93 GLN A C 1
ATOM 703 O O . GLN A 1 93 ? 13.458 12.250 39.863 1.00 94.88 93 GLN A O 1
ATOM 708 N N . LYS A 1 94 ? 15.053 10.672 39.803 1.00 95.00 94 LYS A N 1
ATOM 709 C CA . LYS A 1 94 ? 15.694 11.093 41.061 1.00 95.00 94 LYS A CA 1
ATOM 710 C C . LYS A 1 94 ? 16.269 12.504 40.969 1.00 95.00 94 LYS A C 1
ATOM 712 O O . LYS A 1 94 ? 16.112 13.278 41.912 1.00 95.00 94 LYS A O 1
ATOM 717 N N . GLN A 1 95 ? 16.913 12.849 39.855 1.00 91.88 95 GLN A N 1
ATOM 718 C CA . GLN A 1 95 ? 17.451 14.191 39.627 1.00 91.88 95 GLN A CA 1
ATOM 719 C C . GLN A 1 95 ? 16.334 15.235 39.534 1.00 91.88 95 GLN A C 1
ATOM 721 O O . GLN A 1 95 ? 16.426 16.272 40.188 1.00 91.88 95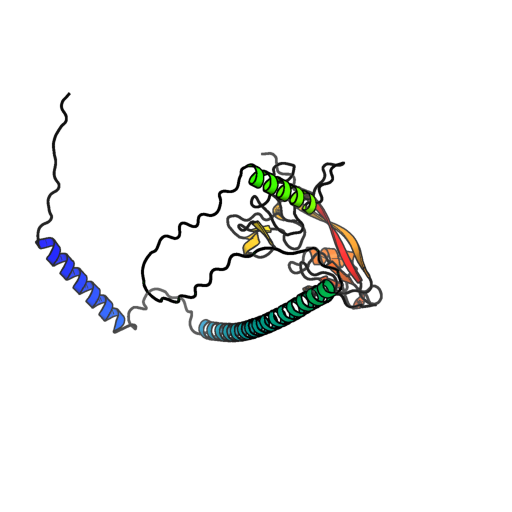 GLN A O 1
ATOM 726 N N . THR A 1 96 ? 15.247 14.942 38.814 1.00 91.69 96 THR A N 1
ATOM 727 C CA . THR A 1 96 ? 14.071 15.816 38.720 1.00 91.69 96 THR A CA 1
ATOM 728 C C . THR A 1 96 ? 13.452 16.062 40.095 1.00 91.69 96 THR A C 1
ATOM 730 O O . THR A 1 96 ? 13.201 17.212 40.450 1.00 91.69 96 THR A O 1
ATOM 733 N N . LEU A 1 97 ? 13.282 15.016 40.912 1.00 91.62 97 LEU A N 1
ATOM 734 C CA . LEU A 1 97 ? 12.765 15.142 42.281 1.00 91.62 97 LEU A CA 1
ATOM 735 C C . LEU A 1 97 ? 13.705 15.956 43.185 1.00 91.62 97 LEU A C 1
ATOM 737 O O . LEU A 1 97 ? 13.249 16.792 43.967 1.00 91.62 97 LEU A O 1
ATOM 741 N N . ALA A 1 98 ? 15.022 15.755 43.072 1.00 87.75 98 ALA A N 1
ATOM 742 C CA . ALA A 1 98 ? 16.006 16.537 43.820 1.00 87.75 98 ALA A CA 1
ATOM 743 C C . ALA A 1 98 ? 15.990 18.021 43.411 1.00 87.75 98 ALA A C 1
ATOM 745 O O . ALA A 1 98 ? 16.069 18.899 44.271 1.00 87.75 98 ALA A O 1
ATOM 746 N N . GLN A 1 99 ? 15.825 18.306 42.118 1.00 83.50 99 GLN A N 1
ATOM 747 C CA . GLN A 1 99 ? 15.741 19.662 41.581 1.00 83.50 99 GLN A CA 1
ATOM 748 C C . GLN A 1 99 ? 14.442 20.364 42.002 1.00 83.50 99 GLN A C 1
ATOM 750 O O . GLN A 1 99 ? 14.488 21.519 42.426 1.00 83.50 99 GLN A O 1
ATOM 755 N N . GLN A 1 100 ? 13.309 19.654 41.989 1.00 82.81 100 GLN A N 1
ATOM 756 C CA . GLN A 1 100 ? 12.034 20.143 42.530 1.00 82.81 100 GLN A CA 1
ATOM 757 C C . GLN A 1 100 ? 12.145 20.467 44.028 1.00 82.81 100 GLN A C 1
ATOM 759 O O . GLN A 1 100 ? 11.695 21.525 44.468 1.00 82.81 100 GLN A O 1
ATOM 764 N N . LYS A 1 101 ? 12.819 19.610 44.809 1.00 82.56 101 LYS A N 1
ATOM 765 C CA . LYS A 1 101 ? 13.054 19.830 46.246 1.00 82.56 101 LYS A CA 1
ATOM 766 C C . LYS A 1 101 ? 13.999 21.005 46.527 1.00 82.56 101 LYS A C 1
ATOM 768 O O . LYS A 1 101 ? 13.825 21.700 47.524 1.00 82.56 101 LYS A O 1
ATOM 773 N N . ALA A 1 102 ? 14.986 21.247 45.664 1.00 73.94 102 ALA A N 1
ATOM 774 C CA . ALA A 1 102 ? 15.861 22.416 45.762 1.00 73.94 102 ALA A CA 1
ATOM 775 C C . ALA A 1 102 ? 15.116 23.719 45.413 1.00 73.94 102 ALA A C 1
ATOM 777 O O . ALA A 1 102 ? 15.315 24.736 46.073 1.00 73.94 102 ALA A O 1
ATOM 778 N N . GLN A 1 103 ? 14.205 23.683 44.434 1.00 68.75 103 GLN A N 1
ATOM 779 C CA . GLN A 1 103 ? 13.353 24.824 44.076 1.00 68.75 103 GLN A CA 1
ATOM 780 C C . GLN A 1 103 ? 12.318 25.149 45.164 1.00 68.75 103 GLN A C 1
ATOM 782 O O . GLN A 1 103 ? 12.061 26.323 45.427 1.00 68.75 103 GLN A O 1
ATOM 787 N N . SER A 1 104 ? 11.785 24.143 45.868 1.00 59.44 104 SER A N 1
ATOM 788 C CA . SER A 1 104 ? 10.854 24.364 46.985 1.00 59.44 104 SER A CA 1
ATOM 789 C C . SER A 1 104 ? 11.515 24.943 48.246 1.00 59.44 104 SER A C 1
ATOM 791 O O . SER A 1 104 ? 10.811 25.394 49.142 1.00 59.44 104 SER A O 1
ATOM 793 N N . GLN A 1 105 ? 12.851 24.945 48.340 1.00 60.50 105 GLN A N 1
ATOM 794 C CA . GLN A 1 105 ? 13.597 25.539 49.462 1.00 60.50 105 GLN A CA 1
ATOM 795 C C . GLN A 1 105 ? 13.877 27.046 49.290 1.00 60.50 105 GLN A C 1
ATOM 797 O O . GLN A 1 105 ? 14.457 27.654 50.187 1.00 60.50 105 GLN A O 1
ATOM 802 N N . LEU A 1 106 ? 13.436 27.664 48.183 1.00 54.25 106 LEU A N 1
ATOM 803 C CA . LEU A 1 106 ? 13.577 29.105 47.919 1.00 54.25 106 LEU A CA 1
ATOM 804 C C . LEU A 1 106 ? 12.277 29.922 48.090 1.00 54.25 106 LEU A C 1
ATOM 806 O O . LEU A 1 106 ? 12.298 31.133 47.882 1.00 54.25 106 LEU A O 1
ATOM 810 N N . ALA A 1 107 ? 11.156 29.299 48.473 1.00 49.81 107 ALA A N 1
ATOM 811 C CA . ALA A 1 107 ? 9.875 29.982 48.686 1.00 49.81 107 ALA A CA 1
ATOM 812 C C . ALA A 1 107 ? 9.519 30.082 50.191 1.00 49.81 107 ALA A C 1
ATOM 814 O O . ALA A 1 107 ? 9.752 29.119 50.925 1.00 49.81 107 ALA A O 1
ATOM 815 N N . PRO A 1 108 ? 8.943 31.201 50.685 1.00 42.69 108 PRO A N 1
ATOM 816 C CA . PRO A 1 108 ? 8.553 31.332 52.091 1.00 42.69 108 PRO A CA 1
ATOM 817 C C . PRO A 1 108 ? 7.330 30.461 52.424 1.00 42.69 108 PRO A C 1
ATOM 819 O O . PRO A 1 108 ? 6.356 30.435 51.675 1.00 42.69 108 PRO A O 1
ATOM 822 N N . GLN A 1 109 ? 7.369 29.779 53.573 1.00 41.84 109 GLN A N 1
ATOM 823 C CA . GLN A 1 109 ? 6.279 28.932 54.078 1.00 41.84 109 GLN A CA 1
ATOM 824 C C . GLN A 1 109 ? 5.170 29.748 54.777 1.00 41.84 109 GLN A C 1
ATOM 826 O O . GLN A 1 109 ? 5.495 30.645 55.558 1.00 41.84 109 GLN A O 1
ATOM 831 N N . PRO A 1 110 ? 3.881 29.381 54.625 1.00 38.00 110 PRO A N 1
ATOM 832 C CA . PRO A 1 110 ? 2.830 29.647 55.607 1.00 38.00 110 PRO A CA 1
ATOM 833 C C . PRO A 1 110 ? 2.708 28.495 56.637 1.00 38.00 110 PRO A C 1
ATOM 835 O O . PRO A 1 110 ? 3.215 27.398 56.399 1.00 38.00 110 PRO A O 1
ATOM 838 N N . PRO A 1 111 ? 2.068 28.737 57.798 1.00 39.69 111 PRO A N 1
ATOM 839 C CA . PRO A 1 111 ? 2.308 27.981 59.027 1.00 39.69 111 PRO A CA 1
ATOM 840 C C . PRO A 1 111 ? 1.593 26.622 59.117 1.00 39.69 111 PRO A C 1
ATOM 842 O O . PRO A 1 111 ? 0.510 26.415 58.576 1.00 39.69 111 PRO A O 1
ATOM 845 N N . GLN A 1 112 ? 2.236 25.720 59.864 1.00 43.00 112 GLN A N 1
ATOM 846 C CA . GLN A 1 112 ? 1.842 24.339 60.169 1.00 43.00 112 GLN A CA 1
ATOM 847 C C . GLN A 1 112 ? 0.761 24.233 61.260 1.00 43.00 112 GLN A C 1
ATOM 849 O O . GLN A 1 112 ? 0.780 25.039 62.189 1.00 43.00 112 GLN A O 1
ATOM 854 N N . GLN A 1 113 ? -0.056 23.162 61.210 1.00 36.25 113 GLN A N 1
ATOM 855 C CA . GLN A 1 113 ? -0.219 22.088 62.233 1.00 36.25 113 GLN A CA 1
ATOM 856 C C . GLN A 1 113 ? -1.590 21.364 62.119 1.00 36.25 113 GLN A C 1
ATOM 858 O O . GLN A 1 113 ? -2.516 21.965 61.577 1.00 36.25 113 GLN A O 1
ATOM 863 N N . PRO A 1 114 ? -1.803 20.163 62.719 1.00 42.31 114 PRO A N 1
ATOM 864 C CA . PRO A 1 114 ? -0.855 19.153 63.218 1.00 42.31 114 PRO A CA 1
ATOM 865 C C . PRO A 1 114 ? -1.158 17.693 62.777 1.00 42.31 114 PRO A C 1
ATOM 867 O O . PRO A 1 114 ? -2.145 17.384 62.119 1.00 42.31 114 PRO A O 1
ATOM 870 N N . GLN A 1 115 ? -0.221 16.830 63.173 1.00 40.94 115 GLN A N 1
ATOM 871 C CA . GLN A 1 115 ? -0.016 15.400 62.927 1.00 40.94 115 GLN A CA 1
ATOM 872 C C . GLN A 1 115 ? -1.061 14.464 63.556 1.00 40.94 115 GLN A C 1
ATOM 874 O O . GLN A 1 115 ? -1.565 14.756 64.633 1.00 40.94 115 GLN A O 1
ATOM 879 N N . GLU A 1 116 ? -1.189 13.257 62.995 1.00 32.44 116 GLU A N 1
ATOM 880 C CA . GLU A 1 116 ? -1.336 12.034 63.795 1.00 32.44 116 GLU A CA 1
ATOM 881 C C . GLU A 1 116 ? -0.499 10.896 63.186 1.00 32.44 116 GLU A C 1
ATOM 883 O O . GLU A 1 116 ? -0.586 10.582 61.998 1.00 32.44 116 GLU A O 1
ATOM 888 N N . GLU A 1 117 ? 0.368 10.321 64.018 1.00 39.31 117 GLU A N 1
ATOM 889 C CA . GLU A 1 117 ? 1.212 9.167 63.725 1.00 39.31 117 GLU A CA 1
ATOM 890 C C . GLU A 1 117 ? 0.444 7.858 63.950 1.00 39.31 117 GLU A C 1
ATOM 892 O O . GLU A 1 117 ? -0.307 7.736 64.919 1.00 39.31 117 GLU A O 1
ATOM 897 N N . LYS A 1 118 ? 0.755 6.815 63.172 1.00 34.56 118 LYS A N 1
ATOM 898 C CA . LYS A 1 118 ? 0.872 5.464 63.739 1.00 34.56 118 LYS A CA 1
ATOM 899 C C . LYS A 1 118 ? 1.796 4.577 62.912 1.00 34.56 118 LYS A C 1
ATOM 901 O O . LYS A 1 118 ? 1.554 4.296 61.744 1.00 34.56 118 LYS A O 1
ATOM 906 N N . ALA A 1 119 ? 2.864 4.147 63.573 1.00 34.75 119 ALA A N 1
ATOM 907 C CA . ALA A 1 119 ? 3.773 3.097 63.147 1.00 34.75 119 ALA A CA 1
ATOM 908 C C . ALA A 1 119 ? 3.131 1.707 63.291 1.00 34.75 119 ALA A C 1
ATOM 910 O O . ALA A 1 119 ? 2.260 1.505 64.138 1.00 34.75 119 ALA A O 1
ATOM 911 N N . GLY A 1 120 ? 3.638 0.729 62.539 1.00 32.59 120 GLY A N 1
ATOM 912 C CA . GLY A 1 120 ? 3.345 -0.679 62.799 1.00 32.59 120 GLY A CA 1
ATOM 913 C C . GLY A 1 120 ? 3.846 -1.623 61.716 1.00 32.59 120 GLY A C 1
ATOM 914 O O . GLY A 1 120 ? 3.088 -2.013 60.842 1.00 32.59 120 GLY A O 1
ATOM 915 N N . SER A 1 121 ? 5.126 -1.983 61.796 1.00 36.41 121 SER A N 1
ATOM 916 C CA . SER A 1 121 ? 5.722 -3.116 61.079 1.00 36.41 121 SER A CA 1
ATOM 917 C C . SER A 1 121 ? 5.172 -4.444 61.615 1.00 36.41 121 SER A C 1
ATOM 919 O O . SER A 1 121 ? 4.990 -4.582 62.824 1.00 36.41 121 SER A O 1
ATOM 921 N N . GLY A 1 122 ? 4.972 -5.427 60.737 1.00 32.47 122 GLY A N 1
ATOM 922 C CA . GLY A 1 122 ? 4.652 -6.802 61.112 1.00 32.47 122 GLY A CA 1
ATOM 923 C C . GLY A 1 122 ? 4.666 -7.731 59.903 1.00 32.47 122 GLY A C 1
ATOM 924 O O . GLY A 1 122 ? 3.710 -7.767 59.139 1.00 32.47 122 GLY A O 1
ATOM 925 N N . VAL A 1 123 ? 5.768 -8.461 59.736 1.00 41.12 123 VAL A N 1
ATOM 926 C CA . VAL A 1 123 ? 5.891 -9.615 58.835 1.00 41.12 123 VAL A CA 1
ATOM 927 C C . VAL A 1 123 ? 5.186 -10.811 59.477 1.00 41.12 123 VAL A C 1
ATOM 929 O O . VAL A 1 123 ? 5.396 -11.068 60.662 1.00 41.12 123 VAL A O 1
ATOM 932 N N . ALA A 1 124 ? 4.417 -11.565 58.693 1.00 35.16 124 ALA A N 1
ATOM 933 C CA . ALA A 1 124 ? 4.090 -12.960 58.971 1.00 35.16 124 ALA A CA 1
ATOM 934 C C . ALA A 1 124 ? 3.951 -13.716 57.639 1.00 35.16 124 ALA A C 1
ATOM 936 O O . ALA A 1 124 ? 3.285 -13.240 56.721 1.00 35.16 124 ALA A O 1
ATOM 937 N N . GLU A 1 125 ? 4.633 -14.854 57.549 1.00 36.34 125 GLU A N 1
ATOM 938 C CA . GLU A 1 125 ? 4.567 -15.830 56.458 1.00 36.34 125 GLU A CA 1
ATOM 939 C C . GLU A 1 125 ? 3.430 -16.855 56.684 1.00 36.34 125 GLU A C 1
ATOM 941 O O . GLU A 1 125 ? 2.996 -17.046 57.823 1.00 36.34 125 GLU A O 1
ATOM 946 N N . ASP A 1 126 ? 3.071 -17.543 55.583 1.00 36.66 126 ASP A N 1
ATOM 947 C CA . ASP A 1 126 ? 2.309 -18.810 55.413 1.00 36.66 126 ASP A CA 1
ATOM 948 C C . ASP A 1 126 ? 0.766 -18.819 55.572 1.00 36.66 126 ASP A C 1
ATOM 950 O O . ASP A 1 126 ? 0.231 -18.031 56.352 1.00 36.66 126 ASP A O 1
ATOM 954 N N . PRO A 1 127 ? 0.007 -19.785 54.977 1.00 50.12 127 PRO A N 1
ATOM 955 C CA . PRO A 1 127 ? 0.245 -20.685 53.824 1.00 50.12 127 PRO A CA 1
ATOM 956 C C . PRO A 1 127 ? -0.985 -20.851 52.864 1.00 50.12 127 PRO A C 1
ATOM 958 O O . PRO A 1 127 ? -2.081 -20.386 53.144 1.00 50.12 127 PRO A O 1
ATOM 961 N N . ASP A 1 128 ? -0.767 -21.547 51.739 1.00 43.31 128 ASP A N 1
ATOM 962 C CA . ASP A 1 128 ? -1.670 -22.407 50.925 1.00 43.31 128 ASP A CA 1
ATOM 963 C C . ASP A 1 128 ? -3.207 -22.160 50.823 1.00 43.31 128 ASP A C 1
ATOM 965 O O . ASP A 1 128 ? -3.944 -22.221 51.804 1.00 43.31 128 ASP A O 1
ATOM 969 N N . GLY A 1 129 ? -3.697 -22.106 49.570 1.00 41.03 129 GLY A N 1
ATOM 970 C CA . GLY A 1 129 ? -5.019 -22.625 49.176 1.00 41.03 129 GLY A CA 1
ATOM 971 C C . GLY A 1 129 ? -6.134 -21.613 48.867 1.00 41.03 129 GLY A C 1
ATOM 972 O O . GLY A 1 129 ? -6.785 -21.106 49.775 1.00 41.03 129 GLY A O 1
ATOM 973 N N . GLY A 1 130 ? -6.465 -21.425 47.579 1.00 34.72 130 GLY A N 1
ATOM 974 C CA . GLY A 1 130 ? -7.745 -20.817 47.187 1.00 34.72 130 GLY A CA 1
ATOM 975 C C . GLY A 1 130 ? -7.816 -20.247 45.771 1.00 34.72 130 GLY A C 1
ATOM 976 O O . GLY A 1 130 ? -7.693 -19.045 45.581 1.00 34.72 130 GLY A O 1
ATOM 977 N N . ASP A 1 131 ? -8.066 -21.116 44.793 1.00 53.34 131 ASP A N 1
ATOM 978 C CA . ASP A 1 131 ? -8.626 -20.774 43.481 1.00 53.34 131 ASP A CA 1
ATOM 979 C C . ASP A 1 131 ? -10.002 -20.099 43.648 1.00 53.34 131 ASP A C 1
ATOM 981 O O . ASP A 1 131 ? -10.949 -20.748 44.103 1.00 53.34 131 ASP A O 1
ATOM 985 N N . GLN A 1 132 ? -10.068 -18.792 43.359 1.00 47.66 132 GLN A N 1
ATOM 986 C CA . GLN A 1 132 ? -11.244 -18.019 42.918 1.00 47.66 132 GLN A CA 1
ATOM 987 C C . GLN A 1 132 ? -10.856 -16.537 42.768 1.00 47.66 132 GLN A C 1
ATOM 989 O O . GLN A 1 132 ? -11.233 -15.678 43.561 1.00 47.66 132 GLN A O 1
ATOM 994 N N . GLY A 1 133 ? -10.071 -16.237 41.733 1.00 42.72 133 GLY A N 1
ATOM 995 C CA . GLY A 1 133 ? -10.033 -14.896 41.158 1.00 42.72 133 GLY A CA 1
ATOM 996 C C . GLY A 1 133 ? -11.188 -14.781 40.173 1.00 42.72 133 GLY A C 1
ATOM 997 O O . GLY A 1 133 ? -11.037 -15.127 39.008 1.00 42.72 133 GLY A O 1
ATOM 998 N N . ALA A 1 134 ? -12.365 -14.383 40.652 1.00 53.88 134 ALA A N 1
ATOM 999 C CA . ALA A 1 134 ? -13.296 -13.689 39.778 1.00 53.88 134 ALA A CA 1
ATOM 1000 C C . ALA A 1 134 ? -12.706 -12.288 39.632 1.00 53.88 134 ALA A C 1
ATOM 1002 O O . ALA A 1 134 ? -12.759 -11.494 40.569 1.00 53.88 134 ALA A O 1
ATOM 1003 N N . ASP A 1 135 ? -12.024 -12.053 38.518 1.00 51.16 135 ASP A N 1
ATOM 1004 C CA . ASP A 1 135 ? -11.543 -10.729 38.162 1.00 51.16 135 ASP A CA 1
ATOM 1005 C C . ASP A 1 135 ? -12.775 -9.815 38.039 1.00 51.16 135 ASP A C 1
ATOM 1007 O O . ASP A 1 135 ? -13.512 -9.881 37.055 1.00 51.16 135 ASP A O 1
ATOM 1011 N N . ASP A 1 136 ? -13.037 -9.006 39.070 1.00 56.62 136 ASP A N 1
ATOM 1012 C CA . ASP A 1 136 ? -13.960 -7.870 39.015 1.00 56.62 136 ASP A CA 1
ATOM 1013 C C . ASP A 1 136 ? -13.340 -6.806 38.086 1.00 56.62 136 ASP A C 1
ATOM 1015 O O . ASP A 1 136 ? -12.825 -5.776 38.532 1.00 56.62 136 ASP A O 1
ATOM 1019 N N . GLU A 1 137 ? -13.326 -7.068 36.775 1.00 63.97 137 GLU A N 1
ATOM 1020 C CA . GLU A 1 137 ? -13.178 -5.993 35.798 1.00 63.97 137 GLU A CA 1
ATOM 1021 C C . GLU A 1 137 ? -14.403 -5.076 35.945 1.00 63.97 137 GLU A C 1
ATOM 1023 O O . GLU A 1 137 ? -15.537 -5.562 35.900 1.00 63.97 137 GLU A O 1
ATOM 1028 N N . PRO A 1 138 ? -14.219 -3.762 36.159 1.00 73.69 138 PRO A N 1
ATOM 1029 C CA . PRO A 1 138 ? -15.347 -2.847 36.239 1.00 73.69 138 PRO A CA 1
ATOM 1030 C C . PRO A 1 138 ? -16.139 -2.907 34.926 1.00 73.69 138 PRO A C 1
ATOM 1032 O O . PRO A 1 138 ? -15.580 -2.665 33.857 1.00 73.69 138 PRO A O 1
ATOM 1035 N N . GLU A 1 139 ? -17.434 -3.239 35.003 1.00 78.69 139 GLU A N 1
ATOM 1036 C CA . GLU A 1 139 ? -18.322 -3.216 33.837 1.00 78.69 139 GLU A CA 1
ATOM 1037 C C . GLU A 1 139 ? -18.319 -1.808 33.225 1.00 78.69 139 GLU A C 1
ATOM 1039 O O . GLU A 1 139 ? -18.686 -0.827 33.874 1.00 78.69 139 GLU A O 1
ATOM 1044 N N . GLU A 1 140 ? -17.880 -1.710 31.969 1.00 85.56 140 GLU A N 1
ATOM 1045 C CA . GLU A 1 140 ? -17.869 -0.463 31.209 1.00 85.56 140 GLU A CA 1
ATOM 1046 C C . GLU A 1 140 ? -19.286 0.116 31.093 1.00 85.56 140 GLU A C 1
ATOM 1048 O O . GLU A 1 140 ? -20.230 -0.578 30.696 1.00 85.56 140 GLU A O 1
ATOM 1053 N N . THR A 1 141 ? -19.429 1.408 31.387 1.00 95.38 141 THR A N 1
ATOM 1054 C CA . THR A 1 141 ? -20.714 2.105 31.277 1.00 95.38 141 THR A CA 1
ATOM 1055 C C . THR A 1 141 ? -21.149 2.273 29.818 1.00 95.38 141 THR A C 1
ATOM 1057 O O . THR A 1 141 ? -20.330 2.353 28.900 1.00 95.38 141 THR A O 1
ATOM 1060 N N . ASP A 1 142 ? -22.456 2.407 29.579 1.00 94.69 142 ASP A N 1
ATOM 1061 C CA . ASP A 1 142 ? -22.980 2.673 28.230 1.00 94.69 142 ASP A CA 1
ATOM 1062 C C . ASP A 1 142 ? -22.413 3.974 27.629 1.00 94.69 142 ASP A C 1
ATOM 1064 O O . ASP A 1 142 ? -22.188 4.062 26.421 1.00 94.69 142 ASP A O 1
ATOM 1068 N N . GLU A 1 143 ? -22.141 4.976 28.472 1.00 95.56 143 GLU A N 1
ATOM 1069 C CA . GLU A 1 143 ? -21.528 6.238 28.053 1.00 95.56 143 GLU A CA 1
ATOM 1070 C C . GLU A 1 143 ? -20.065 6.050 27.618 1.00 95.56 143 GLU A C 1
ATOM 1072 O O . GLU A 1 143 ? -19.645 6.620 26.610 1.00 95.56 143 GLU A O 1
ATOM 1077 N N . GLU A 1 144 ? -19.285 5.245 28.342 1.00 95.12 144 GLU A N 1
ATOM 1078 C CA . GLU A 1 144 ? -17.906 4.910 27.962 1.00 95.12 144 GLU A CA 1
ATOM 1079 C C . GLU A 1 144 ? -17.865 4.115 26.656 1.00 95.12 144 GLU A C 1
ATOM 1081 O O . GLU A 1 144 ? -17.098 4.462 25.751 1.00 95.12 144 GLU A O 1
ATOM 1086 N N . ARG A 1 145 ? -18.772 3.142 26.500 1.00 94.19 145 ARG A N 1
ATOM 1087 C CA . ARG A 1 145 ? -18.904 2.362 25.266 1.00 94.19 145 ARG A CA 1
ATOM 1088 C C . ARG A 1 145 ? -19.225 3.249 24.067 1.00 94.19 145 ARG A C 1
ATOM 1090 O O . ARG A 1 145 ? -18.604 3.085 23.017 1.00 94.19 145 ARG A O 1
ATOM 1097 N N . ALA A 1 146 ? -20.164 4.184 24.217 1.00 95.50 146 ALA A N 1
ATOM 1098 C CA . ALA A 1 146 ? -20.535 5.119 23.158 1.00 95.50 146 ALA A CA 1
ATOM 1099 C C . ALA A 1 146 ? -19.359 6.028 22.771 1.00 95.50 146 ALA A C 1
ATOM 1101 O O . ALA A 1 146 ? -19.043 6.158 21.590 1.00 95.50 146 ALA A O 1
ATOM 1102 N N . LYS A 1 147 ? -18.639 6.580 23.758 1.00 96.62 147 LYS A N 1
ATOM 1103 C CA . LYS A 1 147 ? -17.442 7.399 23.504 1.00 96.62 147 LYS A CA 1
ATOM 1104 C C . LYS A 1 147 ? -16.349 6.621 22.776 1.00 96.62 147 LYS A C 1
ATOM 1106 O O . LYS A 1 147 ? -15.703 7.176 21.888 1.00 96.62 147 LYS A O 1
ATOM 1111 N N . ARG A 1 148 ? -16.135 5.347 23.127 1.00 95.12 148 ARG A N 1
ATOM 1112 C CA . ARG A 1 148 ? -15.179 4.486 22.416 1.00 95.12 148 ARG A CA 1
ATOM 1113 C C . ARG A 1 148 ? -15.608 4.259 20.967 1.00 95.12 148 ARG A C 1
ATOM 1115 O O . ARG A 1 148 ? -14.780 4.412 20.078 1.00 95.12 148 ARG A O 1
ATOM 1122 N N . GLN A 1 149 ? -16.883 3.952 20.728 1.00 94.75 149 GLN A N 1
ATOM 1123 C CA . GLN A 1 149 ? -17.413 3.749 19.374 1.00 94.75 149 GLN A CA 1
ATOM 1124 C C . GLN A 1 149 ? -17.268 5.005 18.506 1.00 94.75 149 GLN A C 1
ATOM 1126 O O . GLN A 1 149 ? -16.765 4.922 17.389 1.00 94.75 149 GLN A O 1
ATOM 1131 N N . GLU A 1 150 ? -17.617 6.178 19.037 1.00 96.31 150 GLU A N 1
ATOM 1132 C CA . GLU A 1 150 ? -17.435 7.453 18.332 1.00 96.31 150 GLU A CA 1
ATOM 1133 C C . GLU A 1 150 ? -15.959 7.722 17.998 1.00 96.31 150 GLU A C 1
ATOM 1135 O O . GLU A 1 150 ? -15.641 8.180 16.897 1.00 96.31 150 GLU A O 1
ATOM 1140 N N . ALA A 1 151 ? -15.042 7.409 18.920 1.00 96.94 151 ALA A N 1
ATOM 1141 C CA . ALA A 1 151 ? -13.607 7.557 18.691 1.00 96.94 151 ALA A CA 1
ATOM 1142 C C . ALA A 1 151 ? -13.091 6.605 17.597 1.00 96.94 151 ALA A C 1
ATOM 1144 O O . ALA A 1 151 ? -12.335 7.035 16.722 1.00 96.94 151 ALA A O 1
ATOM 1145 N N . GLU A 1 152 ? -13.522 5.341 17.606 1.00 96.25 152 GLU A N 1
ATOM 1146 C CA . GLU A 1 152 ? -13.175 4.349 16.580 1.00 96.25 152 GLU A CA 1
ATOM 1147 C C . GLU A 1 152 ? -13.713 4.751 15.196 1.00 96.25 152 GLU A C 1
ATOM 1149 O O . GLU A 1 152 ? -13.000 4.654 14.193 1.00 96.25 152 GLU A O 1
ATOM 1154 N N . GLU A 1 153 ? -14.948 5.254 15.122 1.00 96.12 153 GLU A N 1
ATOM 1155 C CA . GLU A 1 153 ? -15.539 5.767 13.881 1.00 96.12 153 GLU A CA 1
ATOM 1156 C C . GLU A 1 153 ? -14.815 7.018 13.371 1.00 96.12 153 GLU A C 1
ATOM 1158 O O . GLU A 1 153 ? -14.584 7.167 12.166 1.00 96.12 153 GLU A O 1
ATOM 1163 N N . GLN A 1 154 ? -14.421 7.924 14.267 1.00 96.38 154 GLN A N 1
ATOM 1164 C CA . GLN A 1 154 ? -13.658 9.112 13.899 1.00 96.38 154 GLN A CA 1
ATOM 1165 C C . GLN A 1 154 ? -12.270 8.739 13.365 1.00 96.38 154 GLN A C 1
ATOM 1167 O O . GLN A 1 154 ? -11.846 9.260 12.325 1.00 96.38 154 GLN A O 1
ATOM 1172 N N . GLU A 1 155 ? -11.577 7.818 14.038 1.00 96.44 155 GLU A N 1
ATOM 1173 C CA . GLU A 1 155 ? -10.303 7.273 13.572 1.00 96.44 155 GLU A CA 1
ATOM 1174 C C . GLU A 1 155 ? -10.476 6.638 12.190 1.00 96.44 155 GLU A C 1
ATOM 1176 O O . GLU A 1 155 ? -9.737 6.968 11.258 1.00 96.44 155 GLU A O 1
ATOM 1181 N N . GLN A 1 156 ? -11.506 5.809 12.013 1.00 96.38 156 GLN A N 1
ATOM 1182 C CA . GLN A 1 156 ? -11.821 5.197 10.729 1.00 96.38 156 GLN A CA 1
ATOM 1183 C C . GLN A 1 156 ? -12.000 6.236 9.623 1.00 96.38 156 GLN A C 1
ATOM 1185 O O . GLN A 1 156 ? -11.365 6.118 8.574 1.00 96.38 156 GLN A O 1
ATOM 1190 N N . ARG A 1 157 ? -12.820 7.267 9.849 1.00 96.06 157 ARG A N 1
ATOM 1191 C CA . ARG A 1 157 ? -13.057 8.337 8.866 1.00 96.06 157 ARG A CA 1
ATOM 1192 C C . ARG A 1 157 ? -11.761 9.040 8.469 1.00 96.06 157 ARG A C 1
ATOM 1194 O O . ARG A 1 157 ? -11.607 9.403 7.302 1.00 96.06 157 ARG A O 1
ATOM 1201 N N . SER A 1 158 ? -10.816 9.176 9.399 1.00 96.19 158 SER A N 1
ATOM 1202 C CA . SER A 1 158 ? -9.483 9.705 9.099 1.00 96.19 158 SER A CA 1
ATOM 1203 C C . SER A 1 158 ? -8.656 8.747 8.227 1.00 96.19 158 SER A C 1
ATOM 1205 O O . SER A 1 158 ? -8.105 9.170 7.210 1.00 96.19 158 SER A O 1
ATOM 1207 N N . LEU A 1 159 ? -8.636 7.450 8.557 1.00 95.62 159 LEU A N 1
ATOM 1208 C CA . LEU A 1 159 ? -7.825 6.427 7.885 1.00 95.62 159 LEU A CA 1
ATOM 1209 C C . LEU A 1 159 ? -8.306 6.099 6.467 1.00 95.62 159 LEU A C 1
ATOM 1211 O O . LEU A 1 159 ? -7.497 5.704 5.627 1.00 95.62 159 LEU A O 1
ATOM 1215 N N . ILE A 1 160 ? -9.601 6.272 6.194 1.00 95.44 160 ILE A N 1
ATOM 1216 C CA . ILE A 1 160 ? -10.187 6.107 4.854 1.00 95.44 160 ILE A CA 1
ATOM 1217 C C . ILE A 1 160 ? -10.177 7.402 4.032 1.00 95.44 160 ILE A C 1
ATOM 1219 O O . ILE A 1 160 ? -10.697 7.419 2.916 1.00 95.44 160 ILE A O 1
ATOM 1223 N N . HIS A 1 161 ? -9.604 8.490 4.562 1.00 95.38 161 HIS A N 1
ATOM 1224 C CA . HIS A 1 161 ? -9.628 9.818 3.943 1.00 95.38 161 HIS A CA 1
ATOM 1225 C C . HIS A 1 161 ? -11.050 10.271 3.570 1.00 95.38 161 HIS A C 1
ATOM 1227 O O . HIS A 1 161 ? -11.306 10.661 2.431 1.00 95.38 161 HIS A O 1
ATOM 1233 N N . TYR A 1 162 ? -11.989 10.180 4.516 1.00 96.56 162 TYR A N 1
ATOM 1234 C CA . TYR A 1 162 ? -13.359 10.627 4.289 1.00 96.56 162 TYR A CA 1
ATOM 1235 C C . TYR A 1 162 ? -13.412 12.150 4.109 1.00 96.56 162 TYR A C 1
ATOM 1237 O O . TYR A 1 162 ? -13.044 12.918 5.000 1.00 96.56 162 TYR A O 1
ATOM 1245 N N . GLU A 1 163 ? -13.921 12.592 2.965 1.00 96.56 163 GLU A N 1
ATOM 1246 C CA . GLU A 1 163 ? -14.164 13.995 2.655 1.00 96.56 163 GLU A CA 1
ATOM 1247 C C . GLU A 1 163 ? -15.630 14.359 2.922 1.00 96.56 163 GLU A C 1
ATOM 1249 O O . GLU A 1 163 ? -16.531 13.918 2.208 1.00 96.56 163 GLU A O 1
ATOM 1254 N N . GLU A 1 164 ? -15.883 15.229 3.903 1.00 94.12 164 GLU A N 1
ATOM 1255 C CA . GLU A 1 164 ? -17.250 15.634 4.274 1.00 94.12 164 GLU A CA 1
ATOM 1256 C C . GLU A 1 164 ? -18.012 16.321 3.130 1.00 94.12 164 GLU A C 1
ATOM 1258 O O . GLU A 1 164 ? -19.197 16.076 2.919 1.00 94.12 164 GLU A O 1
ATOM 1263 N N . SER A 1 165 ? -17.332 17.172 2.359 1.00 95.38 165 SER A N 1
ATOM 1264 C CA . SER A 1 165 ? -17.963 17.975 1.306 1.00 95.38 165 SER A CA 1
ATOM 1265 C C . SER A 1 165 ? -18.405 17.149 0.099 1.00 95.38 165 SER A C 1
ATOM 1267 O O . SER A 1 165 ? -19.411 17.467 -0.534 1.00 95.38 165 SER A O 1
ATOM 1269 N N . SER A 1 166 ? -17.650 16.104 -0.234 1.00 95.44 166 SER A N 1
ATOM 1270 C CA . SER A 1 166 ? -17.869 15.277 -1.420 1.00 95.44 166 SER A CA 1
ATOM 1271 C C . SER A 1 166 ? -18.468 13.908 -1.088 1.00 95.44 166 SER A C 1
ATOM 1273 O O . SER A 1 166 ? -18.890 13.203 -2.006 1.00 95.44 166 SER A O 1
ATOM 1275 N N . LYS A 1 167 ? -18.517 13.540 0.203 1.00 94.44 167 LYS A N 1
ATOM 1276 C CA . LYS A 1 167 ? -18.850 12.198 0.709 1.00 94.44 167 LYS A CA 1
ATOM 1277 C C . LYS A 1 167 ? -17.998 11.095 0.072 1.00 94.44 167 LYS A C 1
ATOM 1279 O O . LYS A 1 167 ? -18.442 9.956 -0.056 1.00 94.44 167 LYS A O 1
ATOM 1284 N N . LYS A 1 168 ? -16.784 11.436 -0.369 1.00 94.69 168 LYS A N 1
ATOM 1285 C CA . LYS A 1 168 ? -15.837 10.485 -0.958 1.00 94.69 168 LYS A CA 1
ATOM 1286 C C . LYS A 1 168 ? -14.952 9.890 0.123 1.00 94.69 168 LYS A C 1
ATOM 1288 O O . LYS A 1 168 ? -14.581 10.572 1.071 1.00 94.69 168 LYS A O 1
ATOM 1293 N N . PHE A 1 169 ? -14.602 8.622 -0.046 1.00 95.00 169 PHE A N 1
ATOM 1294 C CA . PHE A 1 169 ? -13.694 7.895 0.832 1.00 95.00 169 PHE A CA 1
ATOM 1295 C C . PHE A 1 169 ? -13.004 6.764 0.064 1.00 95.00 169 PHE A C 1
ATOM 1297 O O . PHE A 1 169 ? -13.475 6.335 -0.993 1.00 95.00 169 PHE A O 1
ATOM 1304 N N . ARG A 1 170 ? -11.876 6.283 0.593 1.00 92.81 170 ARG A N 1
ATOM 1305 C CA . ARG A 1 170 ? -11.230 5.041 0.148 1.00 92.81 170 ARG A CA 1
ATOM 1306 C C . ARG A 1 170 ? -11.898 3.850 0.820 1.00 92.81 170 ARG A C 1
ATOM 1308 O O . ARG A 1 170 ? -12.284 3.932 1.977 1.00 92.81 170 ARG A O 1
ATOM 1315 N N . ARG A 1 171 ? -11.984 2.716 0.128 1.00 93.19 171 ARG A N 1
ATOM 1316 C CA . ARG A 1 171 ? -12.588 1.501 0.706 1.00 93.19 171 ARG A CA 1
ATOM 1317 C C . ARG A 1 171 ? -11.652 0.754 1.659 1.00 93.19 171 ARG A C 1
ATOM 1319 O O . ARG A 1 171 ? -12.103 -0.115 2.390 1.00 93.19 171 ARG A O 1
ATOM 1326 N N . TRP A 1 172 ? -10.371 1.113 1.675 1.00 93.25 172 TRP A N 1
ATOM 1327 C CA . TRP A 1 172 ? -9.322 0.520 2.503 1.00 93.25 172 TRP A CA 1
ATOM 1328 C C . TRP A 1 172 ? -8.700 1.558 3.443 1.00 93.25 172 TRP A C 1
ATOM 1330 O O . TRP A 1 172 ? -8.677 2.755 3.140 1.00 93.25 172 TRP A O 1
ATOM 1340 N N . ARG A 1 173 ? -8.163 1.083 4.571 1.00 94.00 173 ARG A N 1
ATOM 1341 C CA . ARG A 1 173 ? -7.476 1.899 5.584 1.00 94.00 173 ARG A CA 1
ATOM 1342 C C . ARG A 1 173 ? -5.958 1.871 5.392 1.00 94.00 173 ARG A C 1
ATOM 1344 O O . ARG A 1 173 ? -5.399 0.883 4.920 1.00 94.00 173 ARG A O 1
ATOM 1351 N N . GLY A 1 174 ? -5.280 2.942 5.808 1.00 89.19 174 GLY A N 1
ATOM 1352 C CA . GLY A 1 174 ? -3.812 3.027 5.781 1.00 89.19 174 GLY A CA 1
ATOM 1353 C C . GLY A 1 174 ? -3.086 2.149 6.813 1.00 89.19 174 GLY A C 1
ATOM 1354 O O . GLY A 1 174 ? -1.891 1.916 6.670 1.00 89.19 174 GLY A O 1
ATOM 1355 N N . ASP A 1 175 ? -3.790 1.646 7.831 1.00 92.62 175 ASP A N 1
ATOM 1356 C CA . ASP A 1 175 ? -3.252 0.762 8.876 1.00 92.62 175 ASP A CA 1
ATOM 1357 C C . ASP A 1 175 ? -3.407 -0.735 8.549 1.00 92.62 175 ASP A C 1
ATOM 1359 O O . ASP A 1 175 ? -3.137 -1.579 9.400 1.00 92.62 175 ASP A O 1
ATOM 1363 N N . TYR A 1 176 ? -3.841 -1.070 7.329 1.00 93.69 176 TYR A N 1
ATOM 1364 C CA . TYR A 1 176 ? -4.031 -2.438 6.830 1.00 93.69 176 TYR A CA 1
ATOM 1365 C C . TYR A 1 176 ? -5.072 -3.284 7.577 1.00 93.69 176 TYR A C 1
ATOM 1367 O O . TYR A 1 176 ? -5.150 -4.490 7.335 1.00 93.69 176 TYR A O 1
ATOM 1375 N N . LYS A 1 177 ? -5.906 -2.698 8.441 1.00 96.50 177 LYS A N 1
ATOM 1376 C CA . LYS A 1 177 ? -7.057 -3.414 9.007 1.00 96.50 177 LYS A CA 1
ATOM 1377 C C . LYS A 1 177 ? -8.207 -3.476 8.002 1.00 96.50 177 LYS A C 1
ATOM 1379 O O . LYS A 1 177 ? -8.442 -2.523 7.260 1.00 96.50 177 LYS A O 1
ATOM 1384 N N . CYS A 1 178 ? -8.929 -4.590 7.996 1.00 97.06 178 CYS A N 1
ATOM 1385 C CA . CYS A 1 178 ? -10.025 -4.856 7.065 1.00 97.06 178 CYS A CA 1
ATOM 1386 C C . CYS A 1 178 ? -11.111 -5.744 7.688 1.00 97.06 178 CYS A C 1
ATOM 1388 O O . CYS A 1 178 ? -10.940 -6.302 8.774 1.00 97.06 178 CYS A O 1
ATOM 1390 N N . GLY A 1 179 ? -12.216 -5.906 6.964 1.00 95.88 179 GLY A N 1
ATOM 1391 C CA . GLY A 1 179 ? -13.363 -6.700 7.383 1.00 95.88 179 GLY A CA 1
ATOM 1392 C C . GLY A 1 179 ? -14.275 -5.948 8.350 1.00 95.88 179 GLY A C 1
ATOM 1393 O O . GLY A 1 179 ? -14.388 -4.725 8.297 1.00 95.88 179 GLY A O 1
ATOM 1394 N N . ASP A 1 180 ? -14.931 -6.712 9.216 1.00 94.44 180 ASP A N 1
ATOM 1395 C CA . ASP A 1 180 ? -15.951 -6.293 10.188 1.00 94.44 180 ASP A CA 1
ATOM 1396 C C . ASP A 1 180 ? -15.403 -6.107 11.617 1.00 94.44 180 ASP A C 1
ATOM 1398 O O . ASP A 1 180 ? -16.143 -5.804 12.548 1.00 94.44 180 ASP A O 1
ATOM 1402 N N . ARG A 1 181 ? -14.090 -6.284 11.803 1.00 91.12 181 ARG A N 1
ATOM 1403 C CA . ARG A 1 181 ? -13.388 -6.096 13.092 1.00 91.12 181 ARG A CA 1
ATOM 1404 C C . ARG A 1 181 ? -12.990 -4.653 13.373 1.00 91.12 181 ARG A C 1
ATOM 1406 O O . ARG A 1 181 ? -12.373 -4.356 14.392 1.00 91.12 181 ARG A O 1
ATOM 1413 N N . VAL A 1 182 ? -13.281 -3.789 12.420 1.00 95.38 182 VAL A N 1
ATOM 1414 C CA . VAL A 1 182 ? -13.187 -2.340 12.497 1.00 95.38 182 VAL A CA 1
ATOM 1415 C C . VAL A 1 182 ? -14.579 -1.785 12.197 1.00 95.38 182 VAL A C 1
ATOM 1417 O O . VAL A 1 182 ? -15.404 -2.531 11.658 1.00 95.38 182 VAL A O 1
ATOM 1420 N N . PRO A 1 183 ? -14.867 -0.514 12.526 1.00 96.38 183 PRO A N 1
ATOM 1421 C CA . PRO A 1 183 ? -16.138 0.092 12.153 1.00 96.38 183 PRO A CA 1
ATOM 1422 C C . PRO A 1 183 ? -16.462 -0.118 10.665 1.00 96.38 183 PRO A C 1
ATOM 1424 O O . PRO A 1 183 ? -15.576 -0.300 9.827 1.00 96.38 183 PRO A O 1
ATOM 1427 N N . LEU A 1 184 ? -17.744 -0.112 10.309 1.00 96.25 184 LEU A N 1
ATOM 1428 C CA . LEU A 1 184 ? -18.150 -0.226 8.907 1.00 96.25 184 LEU A CA 1
ATOM 1429 C C . LEU A 1 184 ? -17.847 1.071 8.150 1.00 96.25 184 LEU A C 1
ATOM 1431 O O . LEU A 1 184 ? -17.743 2.160 8.727 1.00 96.25 184 LEU A O 1
ATOM 1435 N N . LEU A 1 185 ? -17.673 0.957 6.838 1.00 96.75 185 LEU A N 1
ATOM 1436 C CA . LEU A 1 185 ? -17.545 2.110 5.958 1.00 96.75 185 LEU A CA 1
ATOM 1437 C C . LEU A 1 185 ? -18.826 2.972 6.010 1.00 96.75 185 LEU A C 1
ATOM 1439 O O . LEU A 1 185 ? -19.884 2.495 6.425 1.00 96.75 185 LEU A O 1
ATOM 1443 N N . PRO A 1 186 ? -18.770 4.246 5.576 1.00 95.25 186 PRO A N 1
ATOM 1444 C CA . PRO A 1 186 ? -19.935 5.139 5.588 1.00 95.25 186 PRO A CA 1
ATOM 1445 C C . PRO A 1 186 ? -21.156 4.643 4.791 1.00 95.25 186 PRO A C 1
ATOM 1447 O O . PRO A 1 186 ? -22.257 5.153 4.982 1.00 95.25 186 PRO A O 1
ATOM 1450 N N . ASP A 1 187 ? -20.968 3.681 3.888 1.00 94.62 187 ASP A N 1
ATOM 1451 C CA . ASP A 1 187 ? -22.011 2.990 3.121 1.00 94.62 187 ASP A CA 1
ATOM 1452 C C . ASP A 1 187 ? -22.504 1.688 3.785 1.00 94.62 187 ASP A C 1
ATOM 1454 O O . ASP A 1 187 ? -23.267 0.950 3.172 1.00 94.62 187 ASP A O 1
ATOM 1458 N N . ALA A 1 188 ? -22.113 1.440 5.040 1.00 94.88 188 ALA A N 1
ATOM 1459 C CA . ALA A 1 188 ? -22.395 0.239 5.828 1.00 94.88 188 ALA A CA 1
ATOM 1460 C C . ALA A 1 188 ? -21.761 -1.061 5.293 1.00 94.88 188 ALA A C 1
ATOM 1462 O O . ALA A 1 188 ? -22.132 -2.151 5.727 1.00 94.88 188 ALA A O 1
ATOM 1463 N N . GLU A 1 189 ? -20.772 -0.958 4.404 1.00 95.38 189 GLU A N 1
ATOM 1464 C CA . GLU A 1 189 ? -19.994 -2.102 3.927 1.00 95.38 189 GLU A CA 1
ATOM 1465 C C . GLU A 1 189 ? -18.752 -2.351 4.798 1.00 95.38 189 GLU A C 1
ATOM 1467 O O . GLU A 1 189 ? -18.258 -1.467 5.504 1.00 95.38 189 GLU A O 1
ATOM 1472 N 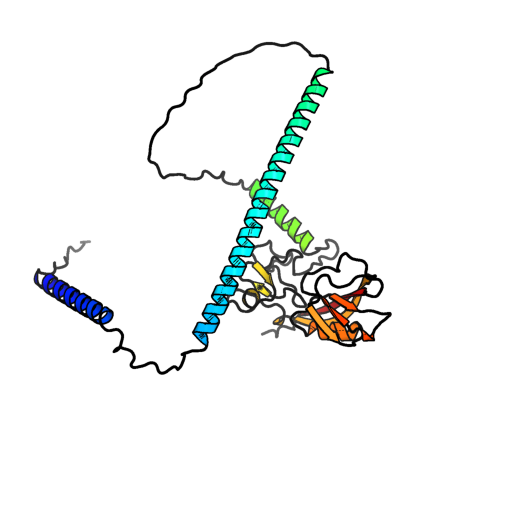N . ALA A 1 190 ? -18.219 -3.573 4.748 1.00 95.94 190 ALA A N 1
ATOM 1473 C CA . ALA A 1 190 ? -16.981 -3.916 5.443 1.00 95.94 190 ALA A CA 1
ATOM 1474 C C . ALA A 1 190 ? -15.768 -3.196 4.828 1.00 95.94 190 ALA A C 1
ATOM 1476 O O . ALA A 1 190 ? -15.724 -2.941 3.622 1.00 95.94 190 ALA A O 1
ATOM 1477 N N . VAL A 1 191 ? -14.746 -2.920 5.645 1.00 96.75 191 VAL A N 1
ATOM 1478 C CA . VAL A 1 191 ? -13.503 -2.313 5.150 1.00 96.75 191 VAL A CA 1
ATOM 1479 C C . VAL A 1 191 ? -12.770 -3.297 4.237 1.00 96.75 191 VAL A C 1
ATOM 1481 O O . VAL A 1 191 ? -12.537 -4.457 4.583 1.00 96.75 191 VAL A O 1
ATOM 1484 N N . GLU A 1 192 ? -12.372 -2.822 3.066 1.00 95.44 192 GLU A N 1
ATOM 1485 C CA . GLU A 1 192 ? -11.717 -3.617 2.036 1.00 95.44 192 GLU A CA 1
ATOM 1486 C C . GLU A 1 192 ? -10.189 -3.538 2.118 1.00 95.44 192 GLU A C 1
ATOM 1488 O O . GLU A 1 192 ? -9.609 -2.804 2.920 1.00 95.44 192 GLU A O 1
ATOM 1493 N N . CYS A 1 193 ? -9.528 -4.297 1.246 1.00 94.50 193 CYS A N 1
ATOM 1494 C CA . CYS A 1 193 ? -8.099 -4.179 0.999 1.00 94.50 193 CYS A CA 1
ATOM 1495 C C . CYS A 1 193 ? -7.845 -3.632 -0.395 1.00 94.50 193 CYS A C 1
ATOM 1497 O O . CYS A 1 193 ? -8.648 -3.812 -1.308 1.00 94.50 193 CYS A O 1
ATOM 1499 N N . GLU A 1 194 ? -6.706 -2.975 -0.572 1.00 90.38 194 GLU A N 1
ATOM 1500 C CA . GLU A 1 194 ? -6.420 -2.301 -1.825 1.00 90.38 194 GLU A CA 1
ATOM 1501 C C . GLU A 1 194 ? -6.048 -3.299 -2.937 1.00 90.38 194 GLU A C 1
ATOM 1503 O O . GLU A 1 194 ? -4.977 -3.912 -2.882 1.00 90.38 194 GLU A O 1
ATOM 1508 N N . PRO A 1 195 ? -6.880 -3.457 -3.983 1.00 86.69 195 PRO A N 1
ATOM 1509 C CA . PRO A 1 195 ? -6.751 -4.571 -4.921 1.00 86.69 195 PRO A CA 1
ATOM 1510 C C . PRO A 1 195 ? -5.509 -4.486 -5.818 1.00 86.69 195 PRO A C 1
ATOM 1512 O O . PRO A 1 195 ? -5.000 -5.509 -6.267 1.00 86.69 195 PRO A O 1
ATOM 1515 N N . GLY A 1 196 ? -5.003 -3.279 -6.084 1.00 74.69 196 GLY A N 1
ATOM 1516 C CA . GLY A 1 196 ? -3.948 -3.033 -7.072 1.00 74.69 196 GLY A CA 1
ATOM 1517 C C . GLY A 1 196 ? -2.510 -3.271 -6.618 1.00 74.69 196 GLY A C 1
ATOM 1518 O O . GLY A 1 196 ? -1.602 -3.100 -7.429 1.00 74.69 196 GLY A O 1
ATOM 1519 N N . PHE A 1 197 ? -2.264 -3.597 -5.343 1.00 76.62 197 PHE A N 1
ATOM 1520 C CA . PHE A 1 197 ? -0.934 -3.365 -4.764 1.00 76.62 197 PHE A CA 1
ATOM 1521 C C . PHE A 1 197 ? -0.485 -4.412 -3.724 1.00 76.62 197 PHE A C 1
ATOM 1523 O O . PHE A 1 197 ? -0.658 -5.621 -3.920 1.00 76.62 197 PHE A O 1
ATOM 1530 N N . ALA A 1 198 ? 0.201 -3.945 -2.672 1.00 78.81 198 ALA A N 1
ATOM 1531 C CA . ALA A 1 198 ? 1.017 -4.730 -1.753 1.00 78.81 198 ALA A CA 1
ATOM 1532 C C . ALA A 1 198 ? 0.225 -5.741 -0.924 1.00 78.81 198 ALA A C 1
ATOM 1534 O O . ALA A 1 198 ? 0.712 -6.842 -0.683 1.00 78.81 198 ALA A O 1
ATOM 1535 N N . ALA A 1 199 ? -1.008 -5.401 -0.553 1.00 89.44 199 ALA A N 1
ATOM 1536 C CA . ALA A 1 199 ? -1.808 -6.167 0.390 1.00 89.44 199 ALA A CA 1
ATOM 1537 C C . ALA A 1 199 ? -3.274 -6.267 -0.075 1.00 89.44 199 ALA A C 1
ATOM 1539 O O . ALA A 1 199 ? -4.138 -5.634 0.522 1.00 89.44 199 ALA A O 1
ATOM 1540 N N . PRO A 1 200 ? -3.576 -7.013 -1.155 1.00 91.75 200 PRO A N 1
ATOM 1541 C CA . PRO A 1 200 ? -4.889 -6.969 -1.793 1.00 91.75 200 PRO A CA 1
ATOM 1542 C C . PRO A 1 200 ? -5.911 -7.956 -1.217 1.00 91.75 200 PRO A C 1
ATOM 1544 O O . PRO A 1 200 ? -7.046 -7.995 -1.685 1.00 91.75 200 PRO A O 1
ATOM 1547 N N . CYS A 1 201 ? -5.530 -8.774 -0.237 1.00 94.56 201 CYS A N 1
ATOM 1548 C CA . CYS A 1 201 ? -6.402 -9.785 0.346 1.00 94.56 201 CYS A CA 1
ATOM 1549 C C . CYS A 1 201 ? -6.648 -9.491 1.822 1.00 94.56 201 CYS A C 1
ATOM 1551 O O . CYS A 1 201 ? -5.692 -9.323 2.579 1.00 94.56 201 CYS A O 1
ATOM 1553 N N . CYS A 1 202 ? -7.911 -9.484 2.241 1.00 96.75 202 CYS A N 1
ATOM 1554 C CA . CYS A 1 202 ? -8.265 -9.418 3.654 1.00 96.75 202 CYS A CA 1
ATOM 1555 C C . CYS A 1 202 ? -8.238 -10.823 4.246 1.00 96.75 202 CYS A C 1
ATOM 1557 O O . CYS A 1 202 ? -9.033 -11.666 3.834 1.00 96.75 202 CYS A O 1
ATOM 1559 N N . SER A 1 203 ? -7.333 -11.078 5.190 1.00 96.44 203 SER A N 1
ATOM 1560 C CA . SER A 1 203 ? -7.248 -12.353 5.905 1.00 96.44 203 SER A CA 1
ATOM 1561 C C . SER A 1 203 ? -8.460 -12.589 6.809 1.00 96.44 203 SER A C 1
ATOM 1563 O O . SER A 1 203 ? -9.116 -11.650 7.256 1.00 96.44 203 SER A O 1
ATOM 1565 N N . ALA A 1 204 ? -8.662 -13.845 7.215 1.00 95.19 204 ALA A N 1
ATOM 1566 C CA . ALA A 1 204 ? -9.620 -14.203 8.264 1.00 95.19 204 ALA A CA 1
ATOM 1567 C C . ALA A 1 204 ? -9.349 -13.501 9.611 1.00 95.19 204 ALA A C 1
ATOM 1569 O O . ALA A 1 204 ? -10.186 -13.542 10.513 1.00 95.19 204 ALA A O 1
ATOM 1570 N N . LEU A 1 205 ? -8.166 -12.896 9.782 1.00 95.38 205 LEU A N 1
ATOM 1571 C CA . LEU A 1 205 ? -7.805 -12.150 10.980 1.00 95.38 205 LEU A CA 1
ATOM 1572 C C . LEU A 1 205 ? -8.137 -10.646 10.907 1.00 95.38 205 LEU A C 1
ATOM 1574 O O . LEU A 1 205 ? -7.907 -9.941 11.891 1.00 95.38 205 LEU A O 1
ATOM 1578 N N . GLY A 1 206 ? -8.703 -10.160 9.799 1.00 96.44 206 GLY A N 1
ATOM 1579 C CA . GLY A 1 206 ? -9.029 -8.741 9.613 1.00 96.44 206 GLY A CA 1
ATOM 1580 C C . GLY A 1 206 ? -7.813 -7.881 9.270 1.00 96.44 206 GLY A C 1
ATOM 1581 O O . GLY A 1 206 ? -7.763 -6.706 9.623 1.00 96.44 206 GLY A O 1
ATOM 1582 N N . TRP A 1 207 ? -6.822 -8.477 8.603 1.00 96.44 207 TRP A N 1
ATOM 1583 C CA . TRP A 1 207 ? -5.610 -7.794 8.143 1.00 96.44 207 TRP A CA 1
ATOM 1584 C C . TRP A 1 207 ? -5.397 -7.987 6.650 1.00 96.44 207 TRP A C 1
ATOM 1586 O O . TRP A 1 207 ? -5.503 -9.115 6.154 1.00 96.44 207 TRP A O 1
ATOM 1596 N N . CYS A 1 208 ? -5.066 -6.902 5.960 1.00 95.44 208 CYS A N 1
ATOM 1597 C CA . CYS A 1 208 ? -4.684 -6.900 4.562 1.00 95.44 208 CYS A CA 1
ATOM 1598 C C . CYS A 1 208 ? -3.285 -7.492 4.378 1.00 95.44 208 CYS A C 1
ATOM 1600 O O . CYS A 1 208 ? -2.341 -7.130 5.075 1.00 95.44 208 CYS A O 1
ATOM 1602 N N . GLY A 1 209 ? -3.130 -8.360 3.381 1.00 91.94 209 GLY A N 1
ATOM 1603 C CA . GLY A 1 209 ? -1.835 -8.896 2.975 1.00 91.94 209 GLY A CA 1
ATOM 1604 C C . GLY A 1 209 ? -1.892 -9.615 1.630 1.00 91.94 209 GLY A C 1
ATOM 1605 O O . GLY A 1 209 ? -2.920 -9.633 0.955 1.00 91.94 209 GLY A O 1
ATOM 1606 N N . ARG A 1 210 ? -0.756 -10.187 1.215 1.00 88.81 210 ARG A N 1
ATOM 1607 C CA . ARG A 1 210 ? -0.580 -10.842 -0.101 1.00 88.81 210 ARG A CA 1
ATOM 1608 C C . ARG A 1 210 ? -0.167 -12.312 -0.024 1.00 88.81 210 ARG A C 1
ATOM 1610 O O . ARG A 1 210 ? -0.177 -13.007 -1.037 1.00 88.81 210 ARG A O 1
ATOM 1617 N N . SER A 1 211 ? 0.217 -12.808 1.153 1.00 89.12 211 SER A N 1
ATOM 1618 C CA . SER A 1 211 ? 0.645 -14.205 1.284 1.00 89.12 211 SER A CA 1
ATOM 1619 C C . SER A 1 211 ? -0.519 -15.177 1.068 1.00 89.12 211 SER A C 1
ATOM 1621 O O . SER A 1 211 ? -1.686 -14.807 1.187 1.00 89.12 211 SER A O 1
ATOM 1623 N N . ALA A 1 212 ? -0.212 -16.452 0.821 1.00 91.19 212 ALA A N 1
ATOM 1624 C CA . ALA A 1 212 ? -1.234 -17.495 0.712 1.00 91.19 212 ALA A CA 1
ATOM 1625 C C . ALA A 1 212 ? -2.145 -17.561 1.955 1.00 91.19 212 ALA A C 1
ATOM 1627 O O . ALA A 1 212 ? -3.337 -17.803 1.829 1.00 91.19 212 ALA A O 1
ATOM 1628 N N . ALA A 1 213 ? -1.623 -17.259 3.149 1.00 90.62 213 ALA A N 1
ATOM 1629 C CA . ALA A 1 213 ? -2.433 -17.191 4.367 1.00 90.62 213 ALA A CA 1
ATOM 1630 C C . ALA A 1 213 ? -3.455 -16.035 4.359 1.00 90.62 213 ALA A C 1
ATOM 1632 O O . ALA A 1 213 ? -4.475 -16.123 5.036 1.00 90.62 213 ALA A O 1
ATOM 1633 N N . HIS A 1 214 ? -3.196 -14.968 3.596 1.00 94.56 214 HIS A N 1
ATOM 1634 C CA . HIS A 1 214 ? -4.127 -13.852 3.421 1.00 94.56 214 HIS A CA 1
ATOM 1635 C C . HIS A 1 214 ? -5.116 -14.082 2.279 1.00 94.56 214 HIS A C 1
ATOM 1637 O O . HIS A 1 214 ? -6.233 -13.594 2.369 1.00 94.56 214 HIS A O 1
ATOM 1643 N N . CYS A 1 215 ? -4.713 -14.782 1.212 1.00 93.62 215 CYS A N 1
ATOM 1644 C CA . CYS A 1 215 ? -5.500 -14.887 -0.025 1.00 93.62 215 CYS A CA 1
ATOM 1645 C C . CYS A 1 215 ? -6.141 -16.266 -0.277 1.00 93.62 215 CYS A C 1
ATOM 1647 O O . CYS A 1 215 ? -7.010 -16.373 -1.133 1.00 93.62 215 CYS A O 1
ATOM 1649 N N . SER A 1 216 ? -5.690 -17.335 0.389 1.00 94.50 216 SER A N 1
ATOM 1650 C CA . SER A 1 216 ? -6.052 -18.738 0.080 1.00 94.50 216 SER A CA 1
ATOM 1651 C C . SER A 1 216 ? -6.598 -19.504 1.291 1.00 94.50 216 SER A C 1
ATOM 1653 O O . SER A 1 216 ? -6.400 -20.707 1.434 1.00 94.50 216 SER A O 1
ATOM 1655 N N . CYS A 1 217 ? -7.264 -18.788 2.181 1.00 93.69 217 CYS A N 1
ATOM 1656 C CA . CYS A 1 217 ? -7.951 -19.282 3.368 1.00 93.69 217 CYS A CA 1
ATOM 1657 C C . CYS A 1 217 ? -9.479 -19.280 3.168 1.00 93.69 217 CYS A C 1
ATOM 1659 O O . CYS A 1 217 ? -9.995 -18.651 2.250 1.00 93.69 217 CYS A O 1
ATOM 1661 N N . GLU A 1 218 ? -10.214 -19.977 4.035 1.00 94.00 218 GLU A N 1
ATOM 1662 C CA . GLU A 1 218 ? -11.671 -20.147 3.900 1.00 94.00 218 GLU A CA 1
ATOM 1663 C C . GLU A 1 218 ? -12.463 -18.844 4.105 1.00 94.00 218 GLU A C 1
ATOM 1665 O O . GLU A 1 218 ? -13.464 -18.616 3.436 1.00 94.00 218 GLU A O 1
ATOM 1670 N N . MET A 1 219 ? -11.985 -17.970 4.996 1.00 93.12 219 MET A N 1
ATOM 1671 C CA . MET A 1 219 ? -12.675 -16.739 5.411 1.00 93.12 219 MET A CA 1
ATOM 1672 C C . MET A 1 219 ? -11.969 -15.461 4.934 1.00 93.12 219 MET A C 1
ATOM 1674 O O . MET A 1 219 ? -12.160 -14.399 5.523 1.00 93.12 219 MET A O 1
ATOM 1678 N N . CYS A 1 220 ? -11.114 -15.543 3.913 1.00 95.31 220 CYS A N 1
ATOM 1679 C CA . CYS A 1 220 ? -10.495 -14.354 3.328 1.00 95.31 220 CYS A CA 1
ATOM 1680 C C . CYS A 1 220 ? -11.165 -13.914 2.041 1.00 95.31 220 CYS A C 1
ATOM 1682 O O . CYS A 1 220 ? -11.763 -14.694 1.307 1.00 95.31 220 CYS A O 1
ATOM 1684 N N . THR A 1 221 ? -11.003 -12.626 1.761 1.00 94.75 221 THR A N 1
ATOM 1685 C CA . THR A 1 221 ? -11.487 -11.996 0.538 1.00 94.75 221 THR A CA 1
ATOM 1686 C C . THR A 1 221 ? -10.305 -11.476 -0.262 1.00 94.75 221 THR A C 1
ATOM 1688 O O . THR A 1 221 ? -9.568 -10.614 0.214 1.00 94.75 221 THR A O 1
ATOM 1691 N N . ASP A 1 222 ? -10.141 -11.976 -1.484 1.00 93.81 222 ASP A N 1
ATOM 1692 C CA . ASP A 1 222 ? -9.206 -11.429 -2.468 1.00 93.81 222 ASP A CA 1
ATOM 1693 C C . ASP A 1 222 ? -9.916 -10.356 -3.300 1.00 93.81 222 ASP A C 1
ATOM 1695 O O . ASP A 1 222 ? -10.906 -10.639 -3.978 1.00 93.81 222 ASP A O 1
ATOM 1699 N N . TYR A 1 223 ? -9.435 -9.114 -3.240 1.00 92.00 223 TYR A N 1
ATOM 1700 C CA . TYR A 1 223 ? -10.052 -7.999 -3.957 1.00 92.00 223 TYR A CA 1
ATOM 1701 C C . TYR A 1 223 ? -9.544 -7.858 -5.399 1.00 92.00 223 TYR A C 1
ATOM 1703 O O . TYR A 1 223 ? -10.161 -7.143 -6.187 1.00 92.00 223 TYR A O 1
ATOM 1711 N N . ARG A 1 224 ? -8.482 -8.577 -5.800 1.00 87.81 224 ARG A N 1
ATOM 1712 C CA . ARG A 1 224 ? -7.943 -8.529 -7.177 1.00 87.81 224 ARG A CA 1
ATOM 1713 C C . ARG A 1 224 ? -8.944 -9.013 -8.217 1.00 87.81 224 ARG A C 1
ATOM 1715 O O . ARG A 1 224 ? -8.924 -8.544 -9.345 1.00 87.81 224 ARG A O 1
ATOM 1722 N N . SER A 1 225 ? -9.807 -9.951 -7.839 1.00 84.38 225 SER A N 1
ATOM 1723 C CA . SER A 1 225 ? -10.818 -10.539 -8.721 1.00 84.38 225 SER A CA 1
ATOM 1724 C C . SER A 1 225 ? -12.090 -9.701 -8.844 1.00 84.38 225 SER A C 1
ATOM 1726 O O . SER A 1 225 ? -12.976 -10.082 -9.602 1.00 84.38 225 SER A O 1
ATOM 1728 N N . LYS A 1 226 ? -12.207 -8.589 -8.105 1.00 85.06 226 LYS A N 1
ATOM 1729 C CA . LYS A 1 226 ? -13.405 -7.731 -8.086 1.00 85.06 226 LYS A CA 1
ATOM 1730 C C . LYS A 1 226 ? -13.270 -6.480 -8.953 1.00 85.06 226 LYS A C 1
ATOM 1732 O O . LYS A 1 226 ? -14.248 -5.761 -9.149 1.00 85.06 226 LYS A O 1
ATOM 1737 N N . VAL A 1 227 ? -12.070 -6.199 -9.452 1.00 88.12 227 VAL A N 1
ATOM 1738 C CA . VAL A 1 227 ? -11.755 -4.949 -10.144 1.00 88.12 227 VAL A CA 1
ATOM 1739 C C . VAL A 1 227 ? -10.913 -5.192 -11.388 1.00 88.12 227 VAL A C 1
ATOM 1741 O O . VAL A 1 227 ? -10.136 -6.142 -11.467 1.00 88.12 227 VAL A O 1
ATOM 1744 N N . GLN A 1 228 ? -11.037 -4.287 -12.349 1.00 87.38 228 GLN A N 1
ATOM 1745 C CA . GLN A 1 228 ? -10.086 -4.126 -13.429 1.00 87.38 228 GLN A CA 1
ATOM 1746 C C . GLN A 1 228 ? -9.067 -3.063 -13.017 1.00 87.38 228 GLN A C 1
ATOM 1748 O O . GLN A 1 228 ? -9.413 -1.906 -12.773 1.00 87.38 228 GLN A O 1
ATOM 1753 N N . ILE A 1 229 ? -7.800 -3.470 -12.931 1.00 86.81 229 ILE A N 1
ATOM 1754 C CA . ILE A 1 229 ? -6.684 -2.571 -12.631 1.00 86.81 229 ILE A CA 1
ATOM 1755 C C . ILE A 1 229 ? -6.011 -2.194 -13.947 1.00 86.81 229 ILE A C 1
ATOM 1757 O O . ILE A 1 229 ? -5.566 -3.070 -14.689 1.00 86.81 229 ILE A O 1
ATOM 1761 N N . SER A 1 230 ? -5.911 -0.899 -14.236 1.00 88.44 230 SER A N 1
ATOM 1762 C CA . SER A 1 230 ? -5.200 -0.394 -15.413 1.00 88.44 230 SER A CA 1
ATOM 1763 C C . SER A 1 230 ? -4.130 0.615 -15.012 1.00 88.44 230 SER A C 1
ATOM 1765 O O . SER A 1 230 ? -4.318 1.430 -14.114 1.00 88.44 230 SER A O 1
ATOM 1767 N N . PHE A 1 231 ? -2.967 0.549 -15.659 1.00 90.75 231 PHE A N 1
ATOM 1768 C CA . PHE A 1 231 ? -1.908 1.536 -15.456 1.00 90.75 231 PHE A CA 1
ATOM 1769 C C . PHE A 1 231 ? -2.380 2.921 -15.927 1.00 90.75 231 PHE A C 1
ATOM 1771 O O . PHE A 1 231 ? -2.895 3.040 -17.039 1.00 90.75 231 PHE A O 1
ATOM 1778 N N . GLN A 1 232 ? -2.160 3.961 -15.118 1.00 91.94 232 GLN A N 1
ATOM 1779 C CA . GLN A 1 232 ? -2.446 5.348 -15.498 1.00 91.94 232 GLN A CA 1
ATOM 1780 C C . GLN A 1 232 ? -1.171 6.137 -15.790 1.00 91.94 232 GLN A C 1
ATOM 1782 O O . GLN A 1 232 ? -0.986 6.631 -16.899 1.00 91.94 232 GLN A O 1
ATOM 1787 N N . SER A 1 233 ? -0.311 6.309 -14.785 1.00 93.25 233 SER A N 1
ATOM 1788 C CA . SER A 1 233 ? 0.848 7.200 -14.883 1.00 93.25 233 SER A CA 1
ATOM 1789 C C . SER A 1 233 ? 1.923 6.859 -13.854 1.00 93.25 233 SER A C 1
ATOM 1791 O O . SER A 1 233 ? 1.709 6.042 -12.962 1.00 93.25 233 SER A O 1
ATOM 1793 N N . VAL A 1 234 ? 3.088 7.492 -13.977 1.00 94.62 234 VAL A N 1
ATOM 1794 C CA . VAL A 1 234 ? 4.169 7.431 -12.990 1.00 94.62 234 VAL A CA 1
ATOM 1795 C C . VAL A 1 234 ? 4.396 8.833 -12.427 1.00 94.62 234 VAL A C 1
ATOM 1797 O O . VAL A 1 234 ? 4.544 9.792 -13.184 1.00 94.62 234 VAL A O 1
ATOM 1800 N N . LYS A 1 235 ? 4.443 8.959 -11.099 1.00 95.25 235 LYS A N 1
ATOM 1801 C CA . LYS A 1 235 ? 4.694 10.212 -10.384 1.00 95.25 235 LYS A CA 1
ATOM 1802 C C . LYS A 1 235 ? 6.026 10.133 -9.649 1.00 95.25 235 LYS A C 1
ATOM 1804 O O . LYS A 1 235 ? 6.279 9.193 -8.908 1.00 95.25 235 LYS A O 1
ATOM 1809 N N . LEU A 1 236 ? 6.865 11.151 -9.816 1.00 93.88 236 LEU A N 1
ATOM 1810 C CA . LEU A 1 236 ? 8.078 11.312 -9.018 1.00 93.88 236 LEU A CA 1
ATOM 1811 C C . LEU A 1 236 ? 7.693 11.580 -7.556 1.00 93.88 236 LEU A C 1
ATOM 1813 O O . LEU A 1 236 ? 7.009 12.567 -7.276 1.00 93.88 236 LEU A O 1
ATOM 1817 N N . VAL A 1 237 ? 8.100 10.693 -6.648 1.00 92.94 237 VAL A N 1
ATOM 1818 C CA . VAL A 1 237 ? 7.806 10.814 -5.208 1.00 92.94 237 VAL A CA 1
ATOM 1819 C C . VAL A 1 237 ? 9.030 11.205 -4.399 1.00 92.94 237 VAL A C 1
ATOM 1821 O O . VAL A 1 237 ? 8.893 11.852 -3.362 1.00 92.94 237 VAL A O 1
ATOM 1824 N N . SER A 1 238 ? 10.231 10.855 -4.856 1.00 92.94 238 SER A N 1
ATOM 1825 C CA . SER A 1 238 ? 11.468 11.258 -4.188 1.00 92.94 238 SER A CA 1
ATOM 1826 C C . SER A 1 238 ? 12.598 11.419 -5.195 1.00 92.94 238 SER A C 1
ATOM 1828 O O . SER A 1 238 ? 12.961 10.474 -5.897 1.00 92.94 238 SER A O 1
ATOM 1830 N N . GLU A 1 239 ? 13.144 12.630 -5.255 1.00 94.06 239 GLU A N 1
ATOM 1831 C CA . GLU A 1 239 ? 14.355 12.929 -6.014 1.00 94.06 239 GLU A CA 1
ATOM 1832 C C . GLU A 1 239 ? 15.598 12.545 -5.224 1.00 94.06 239 GLU A C 1
ATOM 1834 O O . GLU A 1 239 ? 15.616 12.668 -4.000 1.00 94.06 239 GLU A O 1
ATOM 1839 N N . PHE A 1 240 ? 16.638 12.112 -5.934 1.00 94.38 240 PHE A N 1
ATOM 1840 C CA . PHE A 1 240 ? 17.930 11.751 -5.352 1.00 94.38 240 PHE A CA 1
ATOM 1841 C C . PHE A 1 240 ? 17.819 10.669 -4.278 1.00 94.38 240 PHE A C 1
ATOM 1843 O O . PHE A 1 240 ? 18.513 10.731 -3.267 1.00 94.38 240 PHE A O 1
ATOM 1850 N N . ARG A 1 241 ? 16.931 9.692 -4.474 1.00 95.19 241 ARG A N 1
ATOM 1851 C CA . ARG A 1 241 ? 16.699 8.562 -3.565 1.00 95.19 241 ARG A CA 1
ATOM 1852 C C . ARG A 1 241 ? 16.597 7.260 -4.351 1.00 95.19 241 ARG A C 1
ATOM 1854 O O . ARG A 1 241 ? 16.226 7.249 -5.525 1.00 95.19 241 ARG A O 1
ATOM 1861 N N . GLU A 1 242 ? 16.884 6.153 -3.678 1.00 93.31 242 GLU A N 1
ATOM 1862 C CA . GLU A 1 242 ? 16.661 4.792 -4.179 1.00 93.31 242 GLU A CA 1
ATOM 1863 C C . GLU A 1 242 ? 15.656 4.042 -3.296 1.00 93.31 242 GLU A C 1
ATOM 1865 O O . GLU A 1 242 ? 15.213 4.562 -2.273 1.00 93.31 242 GLU A O 1
ATOM 1870 N N . CYS A 1 243 ? 15.258 2.832 -3.688 1.00 92.94 243 CYS A N 1
ATOM 1871 C CA . CYS A 1 243 ? 14.432 1.987 -2.826 1.00 92.94 243 CYS A CA 1
ATOM 1872 C C . CYS A 1 243 ? 15.182 1.656 -1.527 1.00 92.94 243 CYS A C 1
ATOM 1874 O O . CYS A 1 243 ? 16.353 1.289 -1.596 1.00 92.94 243 CYS A O 1
ATOM 1876 N N . GLU A 1 244 ? 14.512 1.676 -0.371 1.00 91.12 244 GLU A N 1
ATOM 1877 C CA . GLU A 1 244 ? 15.114 1.141 0.861 1.00 91.12 244 GLU A CA 1
ATOM 1878 C C . GLU A 1 244 ? 15.430 -0.355 0.710 1.00 91.12 244 GLU A C 1
ATOM 1880 O O . GLU A 1 244 ? 16.518 -0.817 1.048 1.00 91.12 244 GLU A O 1
ATOM 1885 N N . THR A 1 245 ? 14.490 -1.115 0.142 1.00 91.81 245 THR A N 1
ATOM 1886 C CA . THR A 1 245 ? 14.710 -2.507 -0.258 1.00 91.81 245 THR A CA 1
ATOM 1887 C C . THR A 1 245 ? 14.324 -2.686 -1.718 1.00 91.81 245 THR A C 1
ATOM 1889 O O . THR A 1 245 ? 13.205 -2.375 -2.127 1.00 91.81 245 THR A O 1
ATOM 1892 N N . ILE A 1 246 ? 15.252 -3.208 -2.518 1.00 93.50 246 ILE A N 1
ATOM 1893 C CA . ILE A 1 246 ? 14.994 -3.595 -3.908 1.00 93.50 246 ILE A CA 1
ATOM 1894 C C . ILE A 1 246 ? 14.347 -4.980 -3.906 1.00 93.50 246 ILE A C 1
ATOM 1896 O O . ILE A 1 246 ? 14.898 -5.911 -3.320 1.00 93.50 246 ILE A O 1
ATOM 1900 N N . ALA A 1 247 ? 13.207 -5.122 -4.582 1.00 93.00 247 ALA A N 1
ATOM 1901 C CA . ALA A 1 247 ? 12.556 -6.418 -4.759 1.00 93.00 247 ALA A CA 1
ATOM 1902 C C . ALA A 1 247 ? 13.031 -7.149 -6.014 1.00 93.00 247 ALA A C 1
ATOM 1904 O O . ALA A 1 247 ? 13.341 -8.334 -5.940 1.00 93.00 247 ALA A O 1
ATOM 1905 N N . GLU A 1 248 ? 13.080 -6.464 -7.160 1.00 94.81 248 GLU A N 1
ATOM 1906 C CA . GLU A 1 248 ? 13.422 -7.095 -8.437 1.00 94.81 248 GLU A CA 1
ATOM 1907 C C . GLU A 1 248 ? 14.097 -6.120 -9.406 1.00 94.81 248 GLU A C 1
ATOM 1909 O O . GLU A 1 248 ? 13.792 -4.922 -9.440 1.00 94.81 248 GLU A O 1
ATOM 1914 N N . HIS A 1 249 ? 14.989 -6.659 -10.239 1.00 96.12 249 HIS A N 1
ATOM 1915 C CA . HIS A 1 249 ? 15.623 -5.928 -11.331 1.00 96.12 249 HIS A CA 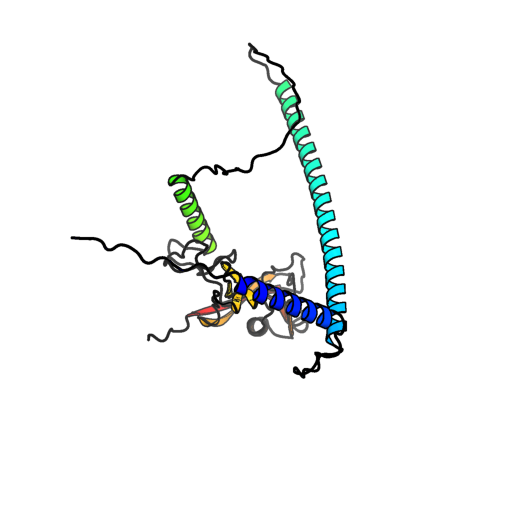1
ATOM 1916 C C . HIS A 1 249 ? 14.835 -6.161 -12.624 1.00 96.12 249 HIS A C 1
ATOM 1918 O O . HIS A 1 249 ? 14.820 -7.258 -13.178 1.00 96.12 249 HIS A O 1
ATOM 1924 N N . LEU A 1 250 ? 14.181 -5.116 -13.133 1.00 95.81 250 LEU A N 1
ATOM 1925 C CA . LEU A 1 250 ? 13.226 -5.242 -14.239 1.00 95.81 250 LEU A CA 1
ATOM 1926 C C . LEU A 1 250 ? 13.857 -5.026 -15.623 1.00 95.81 250 LEU A C 1
ATOM 1928 O O . LEU A 1 250 ? 13.232 -5.373 -16.631 1.00 95.81 250 LEU A O 1
ATOM 1932 N N . GLY A 1 251 ? 15.105 -4.550 -15.663 1.00 95.06 251 GLY A N 1
ATOM 1933 C CA . GLY A 1 251 ? 15.909 -4.352 -16.871 1.00 95.06 251 GLY A CA 1
ATOM 1934 C C . GLY A 1 251 ? 15.909 -2.906 -17.367 1.00 95.06 251 GLY A C 1
ATOM 1935 O O . GLY A 1 251 ? 15.395 -2.010 -16.703 1.00 95.06 251 GLY A O 1
ATOM 1936 N N . GLU A 1 252 ? 16.503 -2.674 -18.536 1.00 95.81 252 GLU A N 1
ATOM 1937 C CA . GLU A 1 252 ? 16.590 -1.360 -19.192 1.00 95.81 252 GLU A CA 1
ATOM 1938 C C . GLU A 1 252 ? 15.232 -0.945 -19.772 1.00 95.81 252 GLU A C 1
ATOM 1940 O O . GLU A 1 252 ? 14.928 -1.161 -20.943 1.00 95.81 252 GLU A O 1
ATOM 1945 N N . LEU A 1 253 ? 14.378 -0.402 -18.905 1.00 95.62 253 LEU A N 1
ATOM 1946 C CA . LEU A 1 253 ? 13.031 0.061 -19.219 1.00 95.62 253 LEU A CA 1
ATOM 1947 C C . LEU A 1 253 ? 12.860 1.497 -18.728 1.00 95.62 253 LEU A C 1
ATOM 1949 O O . LEU A 1 253 ? 13.222 1.807 -17.594 1.00 95.62 253 LEU A O 1
ATOM 1953 N N . GLU A 1 254 ? 12.233 2.336 -19.551 1.00 94.62 254 GLU A N 1
ATOM 1954 C CA . GLU A 1 254 ? 11.772 3.662 -19.131 1.00 94.62 254 GLU A CA 1
ATOM 1955 C C . GLU A 1 254 ? 10.726 3.555 -18.003 1.00 94.62 254 GLU A C 1
ATOM 1957 O O . GLU A 1 254 ? 10.035 2.531 -17.913 1.00 94.62 254 GLU A O 1
ATOM 1962 N N . PRO A 1 255 ? 10.539 4.597 -17.167 1.00 94.44 255 PRO A N 1
ATOM 1963 C CA . PRO A 1 255 ? 9.715 4.527 -15.957 1.00 94.44 255 PRO A CA 1
ATOM 1964 C C . PRO A 1 255 ? 8.313 3.942 -16.162 1.00 94.44 255 PRO A C 1
ATOM 1966 O O . PRO A 1 255 ? 7.868 3.106 -15.386 1.00 94.44 255 PRO A O 1
ATOM 1969 N N . GLU A 1 256 ? 7.617 4.315 -17.232 1.00 94.88 256 GLU A N 1
ATOM 1970 C CA . GLU A 1 256 ? 6.251 3.845 -17.508 1.00 94.88 256 GLU A CA 1
ATOM 1971 C C . GLU A 1 256 ? 6.199 2.378 -17.954 1.00 94.88 256 GLU A C 1
ATOM 1973 O O . GLU A 1 256 ? 5.257 1.653 -17.631 1.00 94.88 256 GLU A O 1
ATOM 1978 N N . ALA A 1 257 ? 7.195 1.926 -18.719 1.00 95.69 257 ALA A N 1
ATOM 1979 C CA . ALA A 1 257 ? 7.315 0.524 -19.113 1.00 95.69 257 ALA A CA 1
ATOM 1980 C C . ALA A 1 257 ? 7.741 -0.334 -17.915 1.00 95.69 257 ALA A C 1
ATOM 1982 O O . ALA A 1 257 ? 7.222 -1.432 -17.710 1.00 95.69 257 ALA A O 1
ATOM 1983 N N . CYS A 1 258 ? 8.637 0.201 -17.086 1.00 95.56 258 CYS A N 1
ATOM 1984 C CA . CYS A 1 258 ? 9.041 -0.421 -15.840 1.00 95.56 258 CYS A CA 1
ATOM 1985 C C . CYS A 1 258 ? 7.871 -0.566 -14.865 1.00 95.56 258 CYS A C 1
ATOM 1987 O O . CYS A 1 258 ? 7.677 -1.649 -14.325 1.00 95.56 258 CYS A O 1
ATOM 1989 N N . ALA A 1 259 ? 7.057 0.477 -14.688 1.00 94.31 259 ALA A N 1
ATOM 1990 C CA . ALA A 1 259 ? 5.876 0.443 -13.831 1.00 94.31 259 ALA A CA 1
ATOM 1991 C C . ALA A 1 259 ? 4.881 -0.639 -14.266 1.00 94.31 259 ALA A C 1
ATOM 1993 O O . ALA A 1 259 ? 4.433 -1.428 -13.440 1.00 94.31 259 ALA A O 1
ATOM 1994 N N . ARG A 1 260 ? 4.594 -0.744 -15.571 1.00 93.12 260 ARG A N 1
ATOM 1995 C CA . ARG A 1 260 ? 3.731 -1.813 -16.104 1.00 93.12 260 ARG A CA 1
ATOM 1996 C C . ARG A 1 260 ? 4.278 -3.204 -15.794 1.00 93.12 260 ARG A C 1
ATOM 1998 O O . ARG A 1 260 ? 3.538 -4.060 -15.326 1.00 93.12 260 ARG A O 1
ATOM 2005 N N . LYS A 1 261 ? 5.584 -3.410 -15.974 1.00 94.12 261 LYS A N 1
ATOM 2006 C CA . LYS A 1 261 ? 6.228 -4.685 -15.634 1.00 94.12 261 LYS A CA 1
ATOM 2007 C C . LYS A 1 261 ? 6.245 -4.946 -14.123 1.00 94.12 261 LYS A C 1
ATOM 2009 O O . LYS A 1 261 ? 6.069 -6.084 -13.697 1.00 94.12 261 LYS A O 1
ATOM 2014 N N . ALA A 1 262 ? 6.425 -3.906 -13.310 1.00 92.56 262 ALA A N 1
ATOM 2015 C CA . ALA A 1 262 ? 6.367 -3.995 -11.855 1.00 92.56 262 ALA A CA 1
ATOM 2016 C C . ALA A 1 262 ? 4.971 -4.428 -11.381 1.00 92.56 262 ALA A C 1
ATOM 2018 O O . ALA A 1 262 ? 4.875 -5.306 -10.532 1.00 92.56 262 ALA A O 1
ATOM 2019 N N . MET A 1 263 ? 3.899 -3.904 -11.986 1.00 88.00 263 MET A N 1
ATOM 2020 C CA . MET A 1 263 ? 2.516 -4.297 -11.673 1.00 88.00 263 MET A CA 1
ATOM 2021 C C . MET A 1 263 ? 2.249 -5.794 -11.885 1.00 88.00 263 MET A C 1
ATOM 2023 O O . MET A 1 263 ? 1.495 -6.402 -11.128 1.00 88.00 263 MET A O 1
ATOM 2027 N N . GLU A 1 264 ? 2.877 -6.393 -12.895 1.00 86.56 264 GLU A N 1
ATOM 2028 C CA . GLU A 1 264 ? 2.752 -7.822 -13.212 1.00 86.56 264 GLU A CA 1
ATOM 2029 C C . GLU A 1 264 ? 3.663 -8.711 -12.347 1.00 86.56 264 GLU A C 1
ATOM 2031 O O . GLU A 1 264 ? 3.524 -9.934 -12.344 1.00 86.56 264 GLU A O 1
ATOM 2036 N N . THR A 1 265 ? 4.593 -8.114 -11.597 1.00 87.94 265 THR A N 1
ATOM 2037 C CA . THR A 1 265 ? 5.628 -8.833 -10.852 1.00 87.94 265 THR A CA 1
ATOM 2038 C C . THR A 1 265 ? 5.232 -8.971 -9.375 1.00 87.94 265 THR A C 1
ATOM 2040 O O . THR A 1 265 ? 5.157 -7.970 -8.661 1.00 87.94 265 THR A O 1
ATOM 2043 N N . PRO A 1 266 ? 4.994 -10.192 -8.853 1.00 83.50 266 PRO A N 1
ATOM 2044 C CA . PRO A 1 266 ? 4.388 -10.373 -7.534 1.00 83.50 266 PRO A CA 1
ATOM 2045 C C . PRO A 1 266 ? 5.147 -9.782 -6.336 1.00 83.50 266 PRO A C 1
ATOM 2047 O O . PRO A 1 266 ? 4.510 -9.463 -5.329 1.00 83.50 266 PRO A O 1
ATOM 2050 N N . GLN A 1 267 ? 6.471 -9.667 -6.429 1.00 85.00 267 GLN A N 1
ATOM 2051 C CA . GLN A 1 267 ? 7.357 -9.144 -5.384 1.00 85.00 267 GLN A CA 1
ATOM 2052 C C . GLN A 1 267 ? 7.494 -7.613 -5.386 1.00 85.00 267 GLN A C 1
ATOM 2054 O O . GLN A 1 267 ? 8.041 -7.054 -4.438 1.00 85.00 267 GLN A O 1
ATOM 2059 N N . CYS A 1 268 ? 7.001 -6.935 -6.423 1.00 89.38 268 CYS A N 1
ATOM 2060 C CA . CYS A 1 268 ? 7.123 -5.490 -6.561 1.00 89.38 268 CYS A CA 1
ATOM 2061 C C . CYS A 1 268 ? 6.043 -4.733 -5.776 1.00 89.38 268 CYS A C 1
ATOM 2063 O O . CYS A 1 268 ? 4.862 -5.087 -5.806 1.00 89.38 268 CYS A O 1
ATOM 2065 N N . GLY A 1 269 ? 6.461 -3.663 -5.097 1.00 87.94 269 GLY A N 1
ATOM 2066 C CA . GLY A 1 269 ? 5.585 -2.639 -4.527 1.00 87.94 269 GLY A CA 1
ATOM 2067 C C . GLY A 1 269 ? 5.194 -1.577 -5.555 1.00 87.94 269 GLY A C 1
ATOM 2068 O O . GLY A 1 269 ? 5.462 -1.719 -6.743 1.00 87.94 269 GLY A O 1
ATOM 2069 N N . ARG A 1 270 ? 4.592 -0.474 -5.087 1.00 87.88 270 ARG A N 1
ATOM 2070 C CA . ARG A 1 270 ? 4.110 0.635 -5.950 1.00 87.88 270 ARG A CA 1
ATOM 2071 C C . ARG A 1 270 ? 5.202 1.551 -6.472 1.00 87.88 270 ARG A C 1
ATOM 2073 O O . ARG A 1 270 ? 4.948 2.418 -7.305 1.00 87.88 270 ARG A O 1
ATOM 2080 N N . ASN A 1 271 ? 6.393 1.387 -5.919 1.00 93.00 271 ASN A N 1
ATOM 2081 C CA . ASN A 1 271 ? 7.517 2.253 -6.173 1.00 93.00 271 ASN A CA 1
ATOM 2082 C C . ASN A 1 271 ? 8.495 1.555 -7.108 1.00 93.00 271 ASN A C 1
ATOM 2084 O O . ASN A 1 271 ? 8.819 0.376 -6.944 1.00 93.00 271 ASN A O 1
ATOM 2088 N N . ILE A 1 272 ? 8.992 2.311 -8.074 1.00 94.94 272 ILE A N 1
ATOM 2089 C CA . ILE A 1 272 ? 10.108 1.931 -8.926 1.00 94.94 272 ILE A CA 1
ATOM 2090 C C . ILE A 1 272 ? 11.235 2.937 -8.724 1.00 94.94 272 ILE A C 1
ATOM 2092 O O . ILE A 1 272 ? 10.990 4.130 -8.546 1.00 94.94 272 ILE A O 1
ATOM 2096 N N . MET A 1 273 ? 12.474 2.468 -8.772 1.00 94.88 273 MET A N 1
ATOM 2097 C CA . MET A 1 273 ? 13.641 3.341 -8.842 1.00 94.88 273 MET A CA 1
ATOM 2098 C C . MET A 1 273 ? 14.197 3.346 -10.261 1.00 94.88 273 MET A C 1
ATOM 2100 O O . MET A 1 273 ? 14.347 2.297 -10.896 1.00 94.88 273 MET A O 1
ATOM 2104 N N . TYR A 1 274 ? 14.506 4.542 -10.750 1.00 96.38 274 TYR A N 1
ATOM 2105 C CA . TYR A 1 274 ? 15.031 4.749 -12.093 1.00 96.38 274 TYR A CA 1
ATOM 2106 C C . TYR A 1 274 ? 16.002 5.931 -12.132 1.00 96.38 274 TYR A C 1
ATOM 2108 O O . TYR A 1 274 ? 15.759 6.974 -11.517 1.00 96.38 274 TYR A O 1
ATOM 2116 N N . SER A 1 275 ? 17.097 5.767 -12.875 1.00 95.56 275 SER A N 1
ATOM 2117 C CA . SER A 1 275 ? 18.096 6.808 -13.104 1.00 95.56 275 SER A CA 1
ATOM 2118 C C . SER A 1 275 ? 17.834 7.509 -14.432 1.00 95.56 275 SER A C 1
ATOM 2120 O O . SER A 1 275 ? 17.882 6.875 -15.482 1.00 95.56 275 SER A O 1
ATOM 2122 N N . LYS A 1 276 ? 17.593 8.826 -14.396 1.00 92.62 276 LYS A N 1
ATOM 2123 C CA . LYS A 1 276 ? 17.460 9.628 -15.626 1.00 92.62 276 LYS A CA 1
ATOM 2124 C C . LYS A 1 276 ? 18.804 9.832 -16.327 1.00 92.62 276 LYS A C 1
ATOM 2126 O O . LYS A 1 276 ? 18.847 9.865 -17.551 1.00 92.62 276 LYS A O 1
ATOM 2131 N N . ASP A 1 277 ? 19.879 9.956 -15.551 1.00 94.19 277 ASP A N 1
ATOM 2132 C CA . ASP A 1 277 ? 21.227 10.204 -16.074 1.00 94.19 277 ASP A CA 1
ATOM 2133 C C . ASP A 1 277 ? 21.881 8.926 -16.611 1.00 94.19 277 ASP A C 1
ATOM 2135 O O . ASP A 1 277 ? 22.713 8.976 -17.519 1.00 94.19 277 ASP A O 1
ATOM 2139 N N . TYR A 1 278 ? 21.471 7.766 -16.086 1.00 94.81 278 TYR A N 1
ATOM 2140 C CA . TYR A 1 278 ? 21.999 6.463 -16.475 1.00 94.81 278 TYR A CA 1
ATOM 2141 C C . TYR A 1 278 ? 20.883 5.440 -16.779 1.00 94.81 278 TYR A C 1
ATOM 2143 O O . TYR A 1 278 ? 20.756 4.444 -16.063 1.00 94.81 278 TYR A O 1
ATOM 2151 N N . PRO A 1 279 ? 20.113 5.607 -17.878 1.00 93.19 279 PRO A N 1
ATOM 2152 C CA . PRO A 1 279 ? 19.041 4.674 -18.264 1.00 93.19 279 PRO A CA 1
ATOM 2153 C C . PRO A 1 279 ? 19.486 3.207 -18.383 1.00 93.19 279 PRO A C 1
ATOM 2155 O O . PRO A 1 279 ? 18.743 2.284 -18.054 1.00 93.19 279 PRO A O 1
ATOM 2158 N N . HIS A 1 280 ? 20.740 2.987 -18.788 1.00 93.38 280 HIS A N 1
ATOM 2159 C CA . HIS A 1 280 ? 21.346 1.662 -18.949 1.00 93.38 280 HIS A CA 1
ATOM 2160 C C . HIS A 1 280 ? 21.576 0.909 -17.624 1.00 93.38 280 HIS A C 1
ATOM 2162 O O . HIS A 1 280 ? 21.836 -0.290 -17.633 1.00 93.38 280 HIS A O 1
ATOM 2168 N N . TRP A 1 281 ? 21.495 1.573 -16.463 1.00 94.75 281 TRP A N 1
ATOM 2169 C CA . TRP A 1 281 ? 21.506 0.874 -15.167 1.00 94.75 281 TRP A CA 1
ATOM 2170 C C . TRP A 1 281 ? 20.241 0.048 -14.937 1.00 94.75 281 TRP A C 1
ATOM 2172 O O . TRP A 1 281 ? 20.214 -0.817 -14.053 1.00 94.75 281 TRP A O 1
ATOM 2182 N N . GLY A 1 282 ? 19.213 0.312 -15.742 1.00 94.12 282 GLY A N 1
ATOM 2183 C CA . GLY A 1 282 ? 17.934 -0.350 -15.684 1.00 94.12 282 GLY A CA 1
ATOM 2184 C C . GLY A 1 282 ? 17.072 0.116 -14.522 1.00 94.12 282 GLY A C 1
ATOM 2185 O O . GLY A 1 282 ? 17.521 0.680 -13.523 1.00 94.12 282 GLY A O 1
ATOM 2186 N N . CYS A 1 283 ? 15.787 -0.150 -14.678 1.00 95.69 283 CYS A N 1
ATOM 2187 C CA . CYS A 1 283 ? 14.793 0.094 -13.665 1.00 95.69 283 CYS A CA 1
ATOM 2188 C C . CYS A 1 283 ? 14.691 -1.091 -12.700 1.00 95.69 283 CYS A C 1
ATOM 2190 O O . CYS A 1 283 ? 14.872 -2.260 -13.072 1.00 95.69 283 CYS A O 1
ATOM 2192 N N . ARG A 1 284 ? 14.373 -0.785 -11.444 1.00 96.00 284 ARG A N 1
ATOM 2193 C CA . ARG A 1 284 ? 14.143 -1.772 -10.386 1.00 96.00 284 ARG A CA 1
ATOM 2194 C C . ARG A 1 284 ? 12.843 -1.440 -9.680 1.00 96.00 284 ARG A C 1
ATOM 2196 O O . ARG A 1 284 ? 12.510 -0.263 -9.544 1.00 96.00 284 ARG A O 1
ATOM 2203 N N . CYS A 1 285 ? 12.126 -2.452 -9.213 1.00 94.56 285 CYS A N 1
ATOM 2204 C CA . CYS A 1 285 ? 10.990 -2.212 -8.333 1.00 94.56 285 CYS A CA 1
ATOM 2205 C C . CYS A 1 285 ? 11.420 -2.291 -6.869 1.00 94.56 285 CYS A C 1
ATOM 2207 O O . CYS A 1 285 ? 12.268 -3.108 -6.488 1.00 94.56 285 CYS A O 1
ATOM 2209 N N . CYS A 1 286 ? 10.828 -1.432 -6.050 1.00 94.00 286 CYS A N 1
ATOM 2210 C CA . CYS A 1 286 ? 10.993 -1.483 -4.609 1.00 94.00 286 CYS A CA 1
ATOM 2211 C C . CYS A 1 286 ? 10.162 -2.629 -4.025 1.00 94.00 286 CYS A C 1
ATOM 2213 O O . CYS A 1 286 ? 9.184 -3.076 -4.632 1.00 94.00 286 CYS A O 1
ATOM 2215 N N . ALA A 1 287 ? 10.548 -3.099 -2.843 1.00 89.81 287 ALA A N 1
ATOM 2216 C CA . ALA A 1 287 ? 9.769 -4.062 -2.085 1.00 89.81 287 ALA A CA 1
ATOM 2217 C C . ALA A 1 287 ? 8.425 -3.488 -1.617 1.00 89.81 287 ALA A C 1
ATOM 2219 O O . ALA A 1 287 ? 8.162 -2.284 -1.677 1.00 89.81 287 ALA A O 1
ATOM 2220 N N . LEU A 1 288 ? 7.547 -4.394 -1.188 1.00 81.69 288 LEU A N 1
ATOM 2221 C CA . LEU A 1 288 ? 6.260 -4.044 -0.599 1.00 81.69 288 LEU A CA 1
ATOM 2222 C C . LEU A 1 288 ? 6.477 -3.206 0.662 1.00 81.69 288 LEU A C 1
ATOM 2224 O O . LEU A 1 288 ? 7.322 -3.547 1.484 1.00 81.69 288 LEU A O 1
ATOM 2228 N N . ASP A 1 289 ? 5.694 -2.137 0.799 1.00 71.12 289 ASP A N 1
ATOM 2229 C CA . ASP A 1 289 ? 5.584 -1.330 2.021 1.00 71.12 289 ASP A CA 1
ATOM 2230 C C . ASP A 1 289 ? 6.896 -0.707 2.524 1.00 71.12 289 ASP A C 1
ATOM 2232 O O . ASP A 1 289 ? 6.989 -0.289 3.676 1.00 71.12 289 ASP A O 1
ATOM 2236 N N . THR A 1 290 ? 7.902 -0.592 1.652 1.00 72.94 290 THR A N 1
ATOM 2237 C CA . THR A 1 290 ? 9.145 0.117 1.966 1.00 72.94 290 THR A CA 1
ATOM 2238 C C . THR A 1 290 ? 9.113 1.543 1.417 1.00 72.94 290 THR A C 1
ATOM 2240 O O . THR A 1 290 ? 8.835 1.718 0.219 1.00 72.94 290 THR A O 1
ATOM 2243 N N . PRO A 1 291 ? 9.415 2.565 2.237 1.00 76.62 291 PRO A N 1
ATOM 2244 C CA . PRO A 1 291 ? 9.625 3.919 1.748 1.00 76.62 291 PRO A CA 1
ATOM 2245 C C . PRO A 1 291 ? 10.848 4.006 0.817 1.00 76.62 291 PRO A C 1
ATOM 2247 O O . PRO A 1 291 ? 11.595 3.046 0.592 1.00 76.62 291 PRO A O 1
ATOM 2250 N N . ALA A 1 292 ? 11.046 5.189 0.236 1.00 81.00 292 ALA A N 1
ATOM 2251 C CA . ALA A 1 292 ? 12.336 5.522 -0.352 1.00 81.00 292 ALA A CA 1
ATOM 2252 C C . ALA A 1 292 ? 13.409 5.492 0.750 1.00 81.00 292 ALA A C 1
ATOM 2254 O O . ALA A 1 292 ? 13.140 5.892 1.880 1.00 81.00 292 ALA A O 1
ATOM 2255 N N . GLY A 1 293 ? 14.613 5.030 0.417 1.00 83.12 293 GLY A N 1
ATOM 2256 C CA . GLY A 1 293 ? 15.735 5.021 1.348 1.00 83.12 293 GLY A CA 1
ATOM 2257 C C . GLY A 1 293 ? 16.065 6.430 1.835 1.00 83.12 293 GLY A C 1
ATOM 2258 O O . GLY A 1 293 ? 15.842 7.415 1.125 1.00 83.12 293 GLY A O 1
ATOM 2259 N N . ASP A 1 294 ? 16.605 6.529 3.047 1.00 85.38 294 ASP A N 1
ATOM 2260 C CA . ASP A 1 294 ? 16.896 7.818 3.681 1.00 85.38 294 ASP A CA 1
ATOM 2261 C C . ASP A 1 294 ? 18.142 8.514 3.124 1.00 85.38 294 ASP A C 1
ATOM 2263 O O . ASP A 1 294 ? 18.268 9.740 3.182 1.00 85.38 294 ASP A O 1
ATOM 2267 N N . ASP A 1 295 ? 19.043 7.731 2.540 1.00 89.12 295 ASP A N 1
ATOM 2268 C CA . ASP A 1 295 ? 20.291 8.232 1.993 1.00 89.12 295 ASP A CA 1
ATOM 2269 C C . ASP A 1 295 ? 20.087 8.945 0.658 1.00 89.12 295 ASP A C 1
ATOM 2271 O O . ASP A 1 295 ? 19.432 8.440 -0.259 1.00 89.12 295 ASP A O 1
ATOM 2275 N N . GLU A 1 296 ? 20.771 10.074 0.501 1.00 91.38 296 GLU A N 1
ATOM 2276 C CA . GLU A 1 296 ? 20.849 10.758 -0.781 1.00 91.38 296 GLU A CA 1
ATOM 2277 C C . GLU A 1 296 ? 21.652 9.930 -1.798 1.00 91.38 296 GLU A C 1
ATOM 2279 O O . GLU A 1 296 ? 22.761 9.449 -1.540 1.00 91.38 296 GLU A O 1
ATOM 2284 N N . LYS A 1 297 ? 21.062 9.759 -2.976 1.00 91.19 297 LYS A N 1
ATOM 2285 C CA . LYS A 1 297 ? 21.587 9.035 -4.130 1.00 91.19 297 LYS A CA 1
ATOM 2286 C C . LYS A 1 297 ? 21.351 9.891 -5.378 1.00 91.19 297 LYS A C 1
ATOM 2288 O O . LYS A 1 297 ? 20.344 9.702 -6.054 1.00 91.19 297 LYS A O 1
ATOM 2293 N N . PRO A 1 298 ? 22.276 10.806 -5.721 1.00 90.94 298 PRO A N 1
ATOM 2294 C CA . PRO A 1 298 ? 22.068 11.832 -6.751 1.00 90.94 298 PRO A CA 1
ATOM 2295 C C . PRO A 1 298 ? 21.695 11.311 -8.143 1.00 90.94 298 PRO A C 1
ATOM 2297 O O . PRO A 1 298 ? 21.122 12.030 -8.948 1.00 90.94 298 PRO A O 1
ATOM 2300 N N . SER A 1 299 ? 22.025 10.057 -8.440 1.00 93.94 299 SER A N 1
ATOM 2301 C CA . SER A 1 299 ? 21.756 9.440 -9.738 1.00 93.94 299 SER A CA 1
ATOM 2302 C C . SER A 1 299 ? 20.458 8.632 -9.778 1.00 93.94 299 SER A C 1
ATOM 2304 O O . SER A 1 299 ? 20.119 8.109 -10.835 1.00 93.94 299 SER A O 1
ATOM 2306 N N . TRP A 1 300 ? 19.732 8.497 -8.668 1.00 95.50 300 TRP A N 1
ATOM 2307 C CA . TRP A 1 300 ? 18.508 7.703 -8.585 1.00 95.50 300 TRP A CA 1
ATOM 2308 C C . TRP A 1 300 ? 17.319 8.562 -8.184 1.00 95.50 300 TRP A C 1
ATOM 2310 O O . TRP A 1 300 ? 17.441 9.497 -7.402 1.00 95.50 300 TRP A O 1
ATOM 2320 N N . ASN A 1 301 ? 16.157 8.216 -8.722 1.00 95.44 301 ASN A N 1
ATOM 2321 C CA . ASN A 1 301 ? 14.883 8.785 -8.320 1.00 95.44 301 ASN A CA 1
ATOM 2322 C C . ASN A 1 301 ? 13.899 7.647 -8.052 1.00 95.44 301 ASN A C 1
ATOM 2324 O O . ASN A 1 301 ? 13.905 6.644 -8.775 1.00 95.44 301 ASN A O 1
ATOM 2328 N N . VAL A 1 302 ? 13.032 7.829 -7.057 1.00 95.44 302 VAL A N 1
ATOM 2329 C CA . VAL A 1 302 ? 11.919 6.921 -6.768 1.00 95.44 302 VAL A CA 1
ATOM 2330 C C . VAL A 1 302 ? 10.635 7.514 -7.326 1.00 95.44 302 VAL A C 1
ATOM 2332 O O . VAL A 1 302 ? 10.299 8.681 -7.094 1.00 95.44 302 VAL A O 1
ATOM 2335 N N . TYR A 1 303 ? 9.902 6.683 -8.052 1.00 94.81 303 TYR A N 1
ATOM 2336 C CA . TYR A 1 303 ? 8.618 7.019 -8.631 1.00 94.81 303 TYR A CA 1
ATOM 2337 C C . TYR A 1 303 ? 7.549 6.059 -8.133 1.00 94.81 303 TYR A C 1
ATOM 2339 O O . TYR A 1 303 ? 7.791 4.860 -8.058 1.00 94.81 303 TYR A O 1
ATOM 2347 N N . GLU A 1 304 ? 6.361 6.579 -7.870 1.00 92.50 304 GLU A N 1
ATOM 2348 C CA . GLU A 1 304 ? 5.169 5.799 -7.563 1.00 92.50 304 GLU A CA 1
ATOM 2349 C C . GLU A 1 304 ? 4.293 5.723 -8.814 1.00 92.50 304 GLU A C 1
ATOM 2351 O O . GLU A 1 304 ? 4.011 6.748 -9.445 1.00 92.50 304 GLU A O 1
ATOM 2356 N N . TYR A 1 305 ? 3.861 4.525 -9.199 1.00 91.06 305 TYR A N 1
ATOM 2357 C CA . TYR A 1 305 ? 2.918 4.377 -10.304 1.00 91.06 305 TYR A CA 1
ATOM 2358 C C . TYR A 1 305 ? 1.466 4.401 -9.819 1.00 91.06 305 TYR A C 1
ATOM 2360 O O . TYR A 1 305 ? 1.101 3.808 -8.806 1.00 91.06 305 TYR A O 1
ATOM 2368 N N . GLN A 1 306 ? 0.625 5.091 -10.581 1.00 89.25 306 GLN A N 1
ATOM 2369 C CA . GLN A 1 306 ? -0.803 5.234 -10.336 1.00 89.25 306 GLN A CA 1
ATOM 2370 C C . GLN A 1 306 ? -1.582 4.268 -11.219 1.00 89.25 306 GLN A C 1
ATOM 2372 O O . GLN A 1 306 ? -1.246 4.065 -12.391 1.00 89.25 306 GLN A O 1
ATOM 2377 N N . VAL A 1 307 ? -2.648 3.703 -10.659 1.00 89.12 307 VAL A N 1
ATOM 2378 C CA . VAL A 1 307 ? -3.535 2.770 -11.355 1.00 89.12 307 VAL A CA 1
ATOM 2379 C C . VAL A 1 307 ? -4.980 3.240 -11.251 1.00 89.12 307 VAL A C 1
ATOM 2381 O O . VAL A 1 307 ? -5.382 3.821 -10.242 1.00 89.12 307 VAL A O 1
ATOM 2384 N N . ALA A 1 308 ? -5.765 2.977 -12.292 1.00 87.25 308 ALA A N 1
ATOM 2385 C CA . ALA A 1 308 ? -7.213 3.053 -12.226 1.00 87.25 308 ALA A CA 1
ATOM 2386 C C . ALA A 1 308 ? -7.722 1.742 -11.643 1.00 87.25 308 ALA A C 1
ATOM 2388 O O . ALA A 1 308 ? -7.246 0.672 -12.026 1.00 87.25 308 ALA A O 1
ATOM 2389 N N . VAL A 1 309 ? -8.693 1.838 -10.743 1.00 86.25 309 VAL A N 1
ATOM 2390 C CA . VAL A 1 309 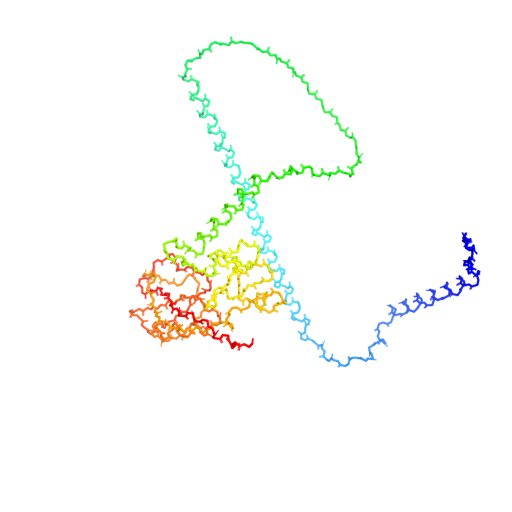? -9.410 0.690 -10.201 1.00 86.25 309 VAL A CA 1
ATOM 2391 C C . VAL A 1 309 ? -10.867 0.867 -10.587 1.00 86.25 309 VAL A C 1
ATOM 2393 O O . VAL A 1 309 ? -11.558 1.720 -10.032 1.00 86.25 309 VAL A O 1
ATOM 2396 N N . GLU A 1 310 ? -11.315 0.094 -11.566 1.00 85.88 310 GLU A N 1
ATOM 2397 C CA . GLU A 1 310 ? -12.706 0.092 -12.012 1.00 85.88 310 GLU A CA 1
ATOM 2398 C C . GLU A 1 310 ? -13.383 -1.184 -11.499 1.00 85.88 310 GLU A C 1
ATOM 2400 O O . GLU A 1 310 ? -12.805 -2.265 -11.638 1.00 85.88 310 GLU A O 1
ATOM 2405 N N . PRO A 1 311 ? -14.575 -1.111 -10.879 1.00 81.56 311 PRO A N 1
ATOM 2406 C CA . PRO A 1 311 ? -15.319 -2.308 -10.508 1.00 81.56 311 PRO A CA 1
ATOM 2407 C C . PRO A 1 311 ? -15.571 -3.166 -11.746 1.00 81.56 311 PRO A C 1
ATOM 2409 O O . PRO A 1 311 ? -16.009 -2.650 -12.776 1.00 81.56 311 PRO A O 1
ATOM 2412 N N . LEU A 1 312 ? -15.324 -4.474 -11.653 1.00 80.00 312 LEU A N 1
ATOM 2413 C CA . LEU A 1 312 ? -15.810 -5.378 -12.690 1.00 80.00 312 LEU A CA 1
ATOM 2414 C C . LEU A 1 312 ? -17.334 -5.317 -12.648 1.00 80.00 312 LEU A C 1
ATOM 2416 O O . LEU A 1 312 ? -17.922 -5.482 -11.578 1.00 80.00 312 LEU A O 1
ATOM 2420 N N . ALA A 1 313 ? -17.957 -5.023 -13.792 1.00 70.69 313 ALA A N 1
ATOM 2421 C CA . ALA A 1 313 ? -19.405 -5.042 -13.911 1.00 70.69 313 ALA A CA 1
ATOM 2422 C C . ALA A 1 313 ? -19.893 -6.402 -13.404 1.00 70.69 313 ALA A C 1
ATOM 2424 O O . ALA A 1 313 ? -19.607 -7.434 -14.006 1.00 70.69 313 ALA A O 1
ATOM 2425 N N . GLN A 1 314 ? -20.555 -6.407 -12.248 1.00 58.66 314 GLN A N 1
ATOM 2426 C CA . GLN A 1 314 ? -21.216 -7.602 -11.761 1.00 58.66 314 GLN A CA 1
ATOM 2427 C C . GLN A 1 314 ? -22.343 -7.874 -12.750 1.00 58.66 314 GLN A C 1
ATOM 2429 O O . GLN A 1 314 ? -23.213 -7.018 -12.931 1.00 58.66 314 GLN A O 1
ATOM 2434 N N . ASP A 1 315 ? -22.294 -9.020 -13.428 1.00 42.41 315 ASP A N 1
ATOM 2435 C CA . ASP A 1 315 ? -23.419 -9.507 -14.213 1.00 42.41 315 ASP A CA 1
ATOM 2436 C C . ASP A 1 315 ? -24.635 -9.536 -13.285 1.00 42.41 315 ASP A C 1
ATOM 2438 O O . ASP A 1 315 ? -24.725 -10.370 -12.383 1.00 42.41 315 ASP A O 1
ATOM 2442 N N . ALA A 1 316 ? -25.538 -8.572 -13.470 1.00 40.34 316 ALA A N 1
ATOM 2443 C CA . ALA A 1 316 ? -26.818 -8.521 -12.790 1.00 40.34 316 ALA A CA 1
ATOM 2444 C C . ALA A 1 316 ? -27.563 -9.823 -13.110 1.00 40.34 316 ALA A C 1
ATOM 2446 O O . ALA A 1 316 ? -28.070 -9.992 -14.220 1.00 40.34 316 ALA A O 1
ATOM 2447 N N . SER A 1 317 ? -27.558 -10.754 -12.157 1.00 35.09 317 SER A N 1
ATOM 2448 C CA . SER A 1 317 ? -28.294 -12.019 -12.202 1.00 35.09 317 SER A CA 1
ATOM 2449 C C . SER A 1 317 ? -29.346 -12.033 -11.109 1.00 35.09 317 SER A C 1
ATOM 2451 O O . SER A 1 317 ? -28.996 -11.665 -9.965 1.00 35.09 317 SER A O 1
#

Organism: Polarella glacialis (NCBI:txid89957)

Secondary structure (DSSP, 8-state):
-PPPP--PPPPPPTHHHHHHHHHHHHHHHHHHHHHH-GGG---S------SHHHHHHHHHHHHHHHHHHHHHHHHHHHHHHHHHHHHHHHHHHHHHHHHHHHHGGGSPPPPP------------------------PPPPPHHHHHHHHHHHHHHHHHHTT-BTTTTB--SB-TT-B-BTSSPPPTTSPPBB--TTSS--EE-TTSBEE-SHHHHSSTT-EESGGGEEEEEEEEEEEETT--BSSEEEEEES--HHHHHHHHHH-TT--SEEEE-SS-GGG-EEEEPTT--B-SS--TT-EEEEEEEEEEE------